Protein AF-X6MAZ2-F1 (afdb_monomer)

Radius of gyration: 36.08 Å; Cα contacts (8 Å, |Δi|>4): 291; chains: 1; bounding box: 58×115×129 Å

pLDDT: mean 71.65, std 25.15, range [32.94, 98.94]

Structure (mmCIF, N/CA/C/O backbone):
data_AF-X6MAZ2-F1
#
_entry.id   AF-X6MAZ2-F1
#
loop_
_atom_site.group_PDB
_atom_site.id
_atom_site.type_symbol
_atom_site.label_atom_id
_atom_site.label_alt_id
_atom_site.label_comp_id
_atom_site.label_asym_id
_atom_site.label_entity_id
_atom_site.label_seq_id
_atom_site.pdbx_PDB_ins_code
_atom_site.Cartn_x
_atom_site.Cartn_y
_atom_site.Cartn_z
_atom_site.occupancy
_atom_site.B_iso_or_equiv
_atom_site.auth_seq_id
_atom_site.auth_comp_id
_atom_site.auth_asym_id
_atom_site.auth_atom_id
_atom_site.pdbx_PDB_model_num
ATOM 1 N N . MET A 1 1 ? 2.074 19.343 76.038 1.00 51.09 1 MET A N 1
ATOM 2 C CA . MET A 1 1 ? 2.756 19.410 74.723 1.00 51.09 1 MET A CA 1
ATOM 3 C C . MET A 1 1 ? 3.282 18.035 74.276 1.00 51.09 1 MET A C 1
ATOM 5 O O . MET A 1 1 ? 4.488 17.861 74.233 1.00 51.09 1 MET A O 1
ATOM 9 N N . LEU A 1 2 ? 2.455 17.037 73.925 1.00 49.19 2 LEU A N 1
ATOM 10 C CA . LEU A 1 2 ? 3.018 15.763 73.429 1.00 49.19 2 LEU A CA 1
ATOM 11 C C . LEU A 1 2 ? 1.988 14.886 72.684 1.00 49.19 2 LEU A C 1
ATOM 13 O O . LEU A 1 2 ? 1.514 13.914 73.247 1.00 49.19 2 LEU A O 1
ATOM 17 N N . ASN A 1 3 ? 1.601 15.208 71.435 1.00 45.53 3 ASN A N 1
ATOM 18 C CA . ASN A 1 3 ? 0.965 14.188 70.565 1.00 45.53 3 ASN A CA 1
ATOM 19 C C . ASN A 1 3 ? 0.853 14.508 69.053 1.00 45.53 3 ASN A C 1
ATOM 21 O O . ASN A 1 3 ? -0.170 14.248 68.427 1.00 45.53 3 ASN A O 1
ATOM 25 N N . LYS A 1 4 ? 1.895 15.063 68.411 1.00 50.06 4 LYS A N 1
ATOM 26 C CA . LYS A 1 4 ? 1.863 15.364 66.954 1.00 50.06 4 LYS A CA 1
ATOM 27 C C . LYS A 1 4 ? 2.913 14.644 66.087 1.00 50.06 4 LYS A C 1
ATOM 29 O O . LYS A 1 4 ? 3.073 14.997 64.925 1.00 50.06 4 LYS A O 1
ATOM 34 N N . LYS A 1 5 ? 3.612 13.611 66.585 1.00 51.19 5 LYS A N 1
ATOM 35 C CA . LYS A 1 5 ? 4.734 12.973 65.847 1.00 51.19 5 LYS A CA 1
ATOM 36 C C . LYS A 1 5 ? 4.516 11.541 65.317 1.00 51.19 5 LYS A C 1
ATOM 38 O O . LYS A 1 5 ? 5.453 10.975 64.770 1.00 51.19 5 LYS A O 1
ATOM 43 N N . LYS A 1 6 ? 3.311 10.952 65.376 1.00 49.44 6 LYS A N 1
ATOM 44 C CA . LYS A 1 6 ? 3.090 9.548 64.930 1.00 49.44 6 LYS A CA 1
ATOM 45 C C . LYS A 1 6 ? 2.282 9.338 63.634 1.00 49.44 6 LYS A C 1
ATOM 47 O O . LYS A 1 6 ? 2.029 8.197 63.271 1.00 49.44 6 LYS A O 1
ATOM 52 N N . LYS A 1 7 ? 1.932 10.387 62.875 1.00 47.44 7 LYS A N 1
ATOM 53 C CA . LYS A 1 7 ? 1.161 10.256 61.610 1.00 47.44 7 LYS A CA 1
ATOM 54 C C . LYS A 1 7 ? 1.969 10.382 60.304 1.00 47.44 7 LYS A C 1
ATOM 56 O O . LYS A 1 7 ? 1.372 10.444 59.237 1.00 47.44 7 LYS A O 1
ATOM 61 N N . LYS A 1 8 ? 3.309 10.382 60.348 1.00 48.53 8 LYS A N 1
ATOM 62 C CA . LYS A 1 8 ? 4.165 10.534 59.145 1.00 48.53 8 LYS A CA 1
ATOM 63 C C . LYS A 1 8 ? 4.869 9.258 58.647 1.00 48.53 8 LYS A C 1
ATOM 65 O O . LYS A 1 8 ? 5.669 9.351 57.729 1.00 48.53 8 LYS A O 1
ATOM 70 N N . LYS A 1 9 ? 4.573 8.070 59.196 1.00 49.81 9 LYS A N 1
ATOM 71 C CA . LYS A 1 9 ? 5.303 6.820 58.869 1.00 49.81 9 LYS A CA 1
ATOM 72 C C . LYS A 1 9 ? 4.450 5.648 58.346 1.00 49.81 9 LYS A C 1
ATOM 74 O O . LYS A 1 9 ? 4.881 4.508 58.415 1.00 49.81 9 LYS A O 1
ATOM 79 N N . LYS A 1 10 ? 3.257 5.907 57.795 1.00 46.00 10 LYS A N 1
ATOM 80 C CA . LYS A 1 10 ? 2.401 4.874 57.158 1.00 46.00 10 LYS A CA 1
ATOM 81 C C . LYS A 1 10 ? 2.053 5.166 55.689 1.00 46.00 10 LYS A C 1
ATOM 83 O O . LYS A 1 10 ? 1.017 4.743 55.198 1.00 46.00 10 LYS A O 1
ATOM 88 N N . ARG A 1 11 ? 2.906 5.912 54.981 1.00 48.66 11 ARG A N 1
ATOM 89 C CA . ARG A 1 11 ? 2.700 6.279 53.566 1.00 48.66 11 ARG A CA 1
ATOM 90 C C . ARG A 1 11 ? 3.852 5.861 52.641 1.00 48.66 11 ARG A C 1
ATOM 92 O O . ARG A 1 11 ? 4.032 6.464 51.596 1.00 48.66 11 ARG A O 1
ATOM 99 N N . ALA A 1 12 ? 4.631 4.853 53.037 1.00 50.81 12 ALA A N 1
ATOM 100 C CA . ALA A 1 12 ? 5.836 4.435 52.314 1.00 50.81 12 ALA A CA 1
ATOM 101 C C . ALA A 1 12 ? 5.990 2.906 52.178 1.00 50.81 12 ALA A C 1
ATOM 103 O O . ALA A 1 12 ? 7.110 2.420 52.124 1.00 50.81 12 ALA A O 1
ATOM 104 N N . VAL A 1 13 ? 4.891 2.137 52.150 1.00 50.62 13 VAL A N 1
ATOM 105 C CA . VAL A 1 13 ? 4.940 0.677 51.880 1.00 50.62 13 VAL A CA 1
ATOM 106 C C . VAL A 1 13 ? 3.795 0.244 50.950 1.00 50.62 13 VAL A C 1
ATOM 108 O O . VAL A 1 13 ? 3.135 -0.764 51.155 1.00 50.62 13 VAL A O 1
ATOM 111 N N . LEU A 1 14 ? 3.502 1.069 49.945 1.00 48.69 14 LEU A N 1
ATOM 112 C CA . LEU A 1 14 ? 2.658 0.691 48.801 1.00 48.69 14 LEU A CA 1
ATOM 113 C C . LEU A 1 14 ? 3.285 1.208 47.497 1.00 48.69 14 LEU A C 1
ATOM 115 O O . LEU A 1 14 ? 2.601 1.627 46.569 1.00 48.69 14 LEU A O 1
ATOM 119 N N . GLY A 1 15 ? 4.618 1.243 47.479 1.00 50.22 15 GLY A N 1
ATOM 120 C CA . GLY A 1 15 ? 5.383 1.311 46.248 1.00 50.22 15 GLY A CA 1
ATOM 121 C C . GLY A 1 15 ? 5.556 -0.104 45.705 1.00 50.22 15 GLY A C 1
ATOM 122 O O . GLY A 1 15 ? 5.767 -1.032 46.478 1.00 50.22 15 GLY A O 1
ATOM 123 N N . GLU A 1 16 ? 5.491 -0.218 44.382 1.00 53.88 16 GLU A N 1
ATOM 124 C CA . GLU A 1 16 ? 6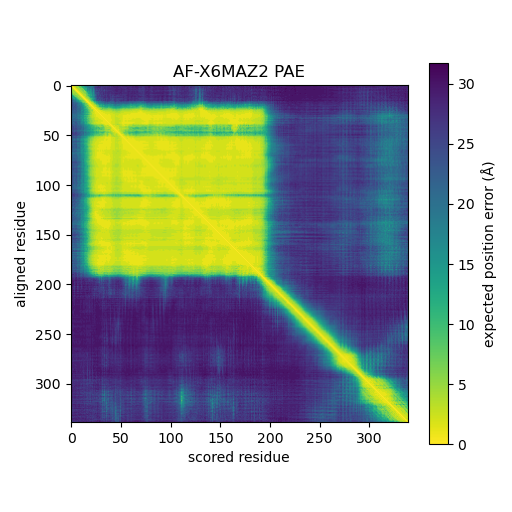.136 -1.286 43.602 1.00 53.88 16 GLU A CA 1
ATOM 125 C C . GLU A 1 16 ? 5.376 -2.598 43.364 1.00 53.88 16 GLU A C 1
ATOM 127 O O . GLU A 1 16 ? 5.973 -3.627 43.082 1.00 53.88 16 GLU A O 1
ATOM 132 N N . MET A 1 17 ? 4.046 -2.552 43.298 1.00 53.12 17 MET A N 1
ATOM 133 C CA . MET A 1 17 ? 3.312 -3.439 42.377 1.00 53.12 17 MET A CA 1
ATOM 134 C C . MET A 1 17 ? 2.362 -2.604 41.526 1.00 53.12 17 MET A C 1
ATOM 136 O O . MET A 1 17 ? 1.152 -2.817 41.503 1.00 53.12 17 MET A O 1
ATOM 140 N N . GLY A 1 18 ? 2.916 -1.575 40.879 1.00 53.84 18 GLY A N 1
ATOM 141 C CA . GLY A 1 18 ? 2.191 -0.778 39.900 1.00 53.84 18 GLY A CA 1
ATOM 142 C C . GLY A 1 18 ? 1.807 -1.671 38.731 1.00 53.84 18 GLY A C 1
ATOM 143 O O . GLY A 1 18 ? 2.586 -1.829 37.798 1.00 53.84 18 GLY A O 1
ATOM 144 N N . VAL A 1 19 ? 0.620 -2.273 38.809 1.00 58.75 19 VAL A N 1
ATOM 145 C CA . VAL A 1 19 ? -0.008 -3.008 37.714 1.00 58.75 19 VAL A CA 1
ATOM 146 C C . VAL A 1 19 ? -0.216 -1.988 36.600 1.00 58.75 19 VAL A C 1
ATOM 148 O O . VAL A 1 19 ? -1.177 -1.217 36.613 1.00 58.75 19 VAL A O 1
ATOM 151 N N . HIS A 1 20 ? 0.758 -1.872 35.700 1.00 66.06 20 HIS A N 1
ATOM 152 C CA . HIS A 1 20 ? 0.658 -0.964 34.572 1.00 66.06 20 HIS A CA 1
ATOM 153 C C . HIS A 1 20 ? -0.365 -1.584 33.631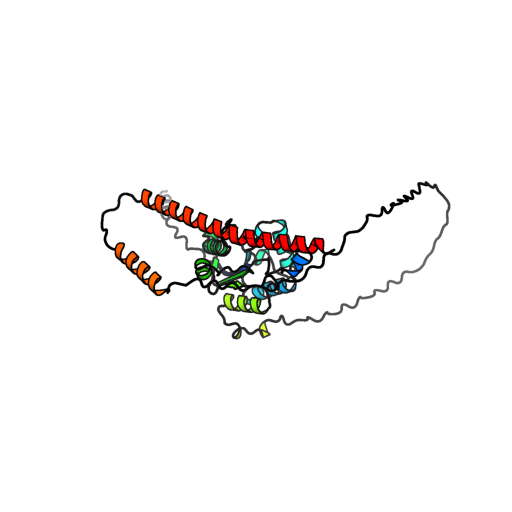 1.00 66.06 20 HIS A C 1
ATOM 155 O O . HIS A 1 20 ? -0.053 -2.503 32.877 1.00 66.06 20 HIS A O 1
ATOM 161 N N . LEU A 1 21 ? -1.621 -1.148 33.756 1.00 70.25 21 LEU A N 1
ATOM 162 C CA . LEU A 1 21 ? -2.662 -1.569 32.833 1.00 70.25 21 LEU A CA 1
ATOM 163 C C . LEU A 1 21 ? -2.179 -1.219 31.420 1.00 70.25 21 LEU A C 1
ATOM 165 O O . LEU A 1 21 ? -1.791 -0.066 31.189 1.00 70.25 21 LEU A O 1
ATOM 169 N N . PRO A 1 22 ? -2.140 -2.195 30.498 1.00 79.56 22 PRO A N 1
ATOM 170 C CA . PRO A 1 22 ? -1.659 -1.946 29.152 1.00 79.56 22 PRO A CA 1
ATOM 171 C C . PRO A 1 22 ? -2.505 -0.836 28.531 1.00 79.56 22 PRO A C 1
ATOM 173 O O . PRO A 1 22 ? -3.735 -0.837 28.637 1.00 79.56 22 PRO A O 1
ATOM 176 N N . ARG A 1 23 ? -1.839 0.145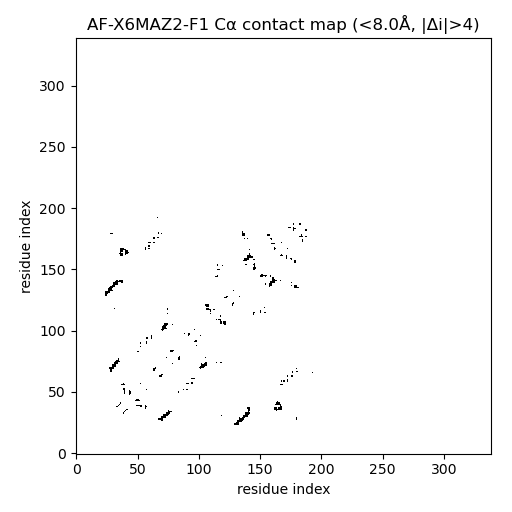 27.913 1.00 85.06 23 ARG A N 1
ATOM 177 C CA . ARG A 1 23 ? -2.540 1.226 27.216 1.00 85.06 23 ARG A CA 1
ATOM 178 C C . ARG A 1 23 ? -3.423 0.614 26.120 1.00 85.06 23 ARG A C 1
ATOM 180 O O . ARG A 1 23 ? -2.970 -0.309 25.440 1.00 85.06 23 ARG A O 1
ATOM 187 N N . PRO A 1 24 ? -4.660 1.103 25.933 1.00 90.62 24 PRO A N 1
ATOM 188 C CA . PRO A 1 24 ? -5.510 0.616 24.857 1.00 90.62 24 PRO A CA 1
ATOM 189 C C . PRO A 1 24 ? -4.843 0.892 23.505 1.00 90.62 24 PRO A C 1
ATOM 191 O O . PRO A 1 24 ? -4.422 2.018 23.234 1.00 90.62 24 PRO A O 1
ATOM 194 N N . LYS A 1 25 ? -4.740 -0.149 22.673 1.00 94.56 25 LYS A N 1
ATOM 195 C CA . LYS A 1 25 ? -4.160 -0.072 21.328 1.00 94.56 25 LYS A CA 1
ATOM 196 C C . LYS A 1 25 ? -5.114 0.620 20.354 1.00 94.56 25 LYS A C 1
ATOM 198 O O . LYS A 1 25 ? -6.336 0.533 20.490 1.00 94.56 25 LYS A O 1
ATOM 203 N N . ILE A 1 26 ? -4.557 1.280 19.344 1.00 96.31 26 ILE A N 1
ATOM 204 C CA . ILE A 1 26 ? -5.320 1.955 18.290 1.00 96.31 26 ILE A CA 1
ATOM 205 C C . ILE A 1 26 ? -5.703 0.930 17.220 1.00 96.31 26 ILE A C 1
ATOM 207 O O . ILE A 1 26 ? -4.827 0.368 16.566 1.00 96.31 26 ILE A O 1
ATOM 211 N N . LYS A 1 27 ? -7.004 0.714 17.003 1.00 97.88 27 LYS A N 1
ATOM 212 C CA . LYS A 1 27 ? -7.487 -0.139 15.908 1.00 97.88 27 LYS A CA 1
ATOM 213 C C . LYS A 1 27 ? -7.132 0.470 14.556 1.00 97.88 27 LYS A C 1
ATOM 215 O O . LYS A 1 27 ? -7.462 1.630 14.313 1.00 97.88 27 LYS A O 1
ATOM 220 N N . VAL A 1 28 ? -6.493 -0.300 13.678 1.00 98.31 28 VAL A N 1
ATOM 221 C CA . VAL A 1 28 ? -6.000 0.212 12.392 1.00 98.31 28 VAL A CA 1
ATOM 222 C C . VAL A 1 28 ? -6.133 -0.807 11.265 1.00 98.31 28 VAL A C 1
ATOM 224 O O . VAL A 1 28 ? -5.939 -2.003 11.467 1.00 98.31 28 VAL A O 1
ATOM 227 N N . ARG A 1 29 ? -6.442 -0.318 10.061 1.00 98.69 29 ARG A N 1
ATOM 228 C CA . ARG A 1 29 ? -6.327 -1.080 8.812 1.00 98.69 29 ARG A CA 1
ATOM 229 C C . ARG A 1 29 ? -5.079 -0.644 8.071 1.00 98.69 29 ARG A C 1
ATOM 231 O O . ARG A 1 29 ? -4.859 0.564 7.977 1.00 98.69 29 ARG A O 1
ATOM 238 N N . LEU A 1 30 ? -4.300 -1.571 7.528 1.00 98.81 30 LEU A N 1
ATOM 239 C CA . LEU A 1 30 ? -3.034 -1.240 6.869 1.00 98.81 30 LEU A CA 1
ATOM 240 C C . LEU A 1 30 ? -3.066 -1.507 5.366 1.00 98.81 30 LEU A C 1
ATOM 242 O O . LEU A 1 30 ? -3.474 -2.575 4.926 1.00 98.81 30 LEU A O 1
ATOM 246 N N . LEU A 1 31 ? -2.585 -0.542 4.591 1.00 98.88 31 LEU A N 1
ATOM 247 C CA . LEU A 1 31 ? -2.276 -0.691 3.176 1.00 98.88 31 LEU A CA 1
ATOM 248 C C . LEU A 1 31 ? -0.753 -0.704 3.010 1.00 98.88 31 LEU A C 1
ATOM 250 O O . LEU A 1 31 ? -0.109 0.331 3.194 1.00 98.88 31 LEU A O 1
ATOM 254 N N . PHE A 1 32 ? -0.184 -1.856 2.667 1.00 98.88 32 PHE A N 1
ATOM 255 C CA . PHE A 1 32 ? 1.209 -1.961 2.238 1.00 98.88 32 PHE A CA 1
ATOM 256 C C . PHE A 1 32 ? 1.276 -1.594 0.759 1.00 98.88 32 PHE A C 1
ATOM 258 O O . PHE A 1 32 ? 0.737 -2.307 -0.086 1.00 98.88 32 PHE A O 1
ATOM 265 N N . LEU A 1 33 ? 1.868 -0.439 0.469 1.00 98.88 33 LEU A N 1
ATOM 266 C CA . LEU A 1 33 ? 1.803 0.181 -0.850 1.00 98.88 33 LEU A CA 1
ATOM 267 C C . LEU A 1 33 ? 3.161 0.110 -1.546 1.00 98.88 33 LEU A C 1
ATOM 269 O O . LEU A 1 33 ? 4.117 0.731 -1.060 1.00 98.88 33 LEU A O 1
ATOM 273 N N . ASP A 1 34 ? 3.219 -0.592 -2.679 1.00 98.56 34 ASP A N 1
ATOM 274 C CA . ASP A 1 34 ? 4.303 -0.414 -3.644 1.00 98.56 34 ASP A CA 1
ATOM 275 C C . ASP A 1 34 ? 4.039 0.789 -4.573 1.00 98.56 34 ASP A C 1
ATOM 277 O O . ASP A 1 34 ? 2.939 1.349 -4.632 1.00 98.56 34 ASP A O 1
ATOM 281 N N . VAL A 1 35 ? 5.080 1.227 -5.275 1.00 98.00 35 VAL A N 1
ATOM 282 C CA . VAL A 1 35 ? 5.054 2.313 -6.254 1.00 98.00 35 VAL A CA 1
ATOM 283 C C . VAL A 1 35 ? 5.257 1.771 -7.658 1.00 98.00 35 VAL A C 1
ATOM 285 O O . VAL A 1 35 ? 4.456 2.098 -8.541 1.00 98.00 35 VAL A O 1
ATOM 288 N N . ASP A 1 36 ? 6.307 0.971 -7.857 1.00 96.12 36 ASP A N 1
ATOM 289 C CA . ASP A 1 36 ? 6.678 0.479 -9.176 1.00 96.12 36 ASP A CA 1
ATOM 290 C C . ASP A 1 36 ? 5.633 -0.531 -9.674 1.00 96.12 36 ASP A C 1
ATOM 292 O O . ASP A 1 36 ? 5.221 -1.411 -8.933 1.00 96.12 36 ASP A O 1
ATOM 296 N N . GLY A 1 37 ? 5.084 -0.338 -10.876 1.00 96.25 37 GLY A N 1
ATOM 297 C CA . GLY A 1 37 ? 4.003 -1.196 -11.392 1.00 96.25 37 GLY A CA 1
ATOM 298 C C . GLY A 1 37 ? 2.659 -1.085 -10.646 1.00 96.25 37 GLY A C 1
ATOM 299 O O . GLY A 1 37 ? 1.718 -1.825 -10.949 1.00 96.25 37 GLY A O 1
ATOM 300 N N . VAL A 1 38 ? 2.530 -0.144 -9.700 1.00 97.88 38 VAL A N 1
ATOM 301 C CA . VAL A 1 38 ? 1.290 0.172 -8.969 1.00 97.88 38 VAL A CA 1
ATOM 302 C C . VAL A 1 38 ? 0.859 1.610 -9.259 1.00 97.88 38 VAL A C 1
ATOM 304 O O . VAL A 1 38 ? -0.197 1.849 -9.854 1.00 97.88 38 VAL A O 1
ATOM 307 N N . LEU A 1 39 ? 1.672 2.588 -8.850 1.00 97.75 39 LEU A N 1
ATOM 308 C CA . LEU A 1 39 ? 1.411 4.021 -9.023 1.00 97.75 39 LEU A CA 1
ATOM 309 C C . LEU A 1 39 ? 2.088 4.589 -10.268 1.00 97.75 39 LEU A C 1
ATOM 311 O O . LEU A 1 39 ? 1.564 5.531 -10.864 1.00 97.75 39 LEU A O 1
ATOM 315 N N . ASN A 1 40 ? 3.213 4.012 -10.676 1.00 94.12 40 ASN A N 1
ATOM 316 C CA . ASN A 1 40 ? 3.744 4.141 -12.026 1.00 94.12 40 ASN A CA 1
ATOM 317 C C . ASN A 1 40 ? 3.497 2.821 -12.787 1.00 94.12 40 ASN A C 1
ATOM 319 O O . ASN A 1 40 ? 2.944 1.869 -12.236 1.00 94.12 40 ASN A O 1
ATOM 323 N N . TYR A 1 41 ? 3.819 2.798 -14.074 1.00 91.31 41 TYR A N 1
ATOM 324 C CA . TYR A 1 41 ? 3.682 1.616 -14.918 1.00 91.31 41 TYR A CA 1
ATOM 325 C C . TYR A 1 41 ? 4.602 1.749 -16.133 1.00 91.31 41 TYR A C 1
ATOM 327 O O . TYR A 1 41 ? 5.137 2.832 -16.393 1.00 91.31 41 TYR A O 1
ATOM 335 N N . GLU A 1 42 ? 4.761 0.652 -16.870 1.00 89.56 42 GLU A N 1
ATOM 336 C CA . GLU A 1 42 ? 5.686 0.474 -17.996 1.00 89.56 42 GLU A CA 1
ATOM 337 C C . GLU A 1 42 ? 5.795 1.688 -18.927 1.00 89.56 42 GLU A C 1
ATOM 339 O O . GLU A 1 42 ? 6.899 2.098 -19.280 1.00 89.56 42 GLU A O 1
ATOM 344 N N . ARG A 1 43 ? 4.670 2.330 -19.264 1.00 85.75 43 ARG A N 1
ATOM 345 C CA . ARG A 1 43 ? 4.652 3.505 -20.144 1.00 85.75 43 ARG A CA 1
ATOM 346 C C . ARG A 1 43 ? 5.586 4.617 -19.666 1.00 85.75 43 ARG A C 1
ATOM 348 O O . ARG A 1 43 ? 6.363 5.137 -20.461 1.00 85.75 43 ARG A O 1
ATOM 355 N N . PHE A 1 44 ? 5.552 4.963 -18.381 1.00 83.75 44 PHE A N 1
ATOM 356 C CA . PHE A 1 44 ? 6.419 6.018 -17.854 1.00 83.75 44 PHE A CA 1
ATOM 357 C C . PHE A 1 44 ? 7.892 5.635 -17.926 1.00 83.75 44 PHE A C 1
ATOM 359 O O . PHE A 1 44 ? 8.734 6.494 -18.158 1.00 83.75 44 PHE A O 1
ATOM 366 N N . ILE A 1 45 ? 8.206 4.350 -17.778 1.00 78.62 45 ILE A N 1
ATOM 367 C CA . ILE A 1 45 ? 9.575 3.849 -17.890 1.00 78.62 45 ILE A CA 1
ATOM 368 C C . ILE A 1 45 ? 10.036 3.920 -19.350 1.00 78.62 45 ILE A C 1
ATOM 370 O O . ILE A 1 45 ? 11.116 4.446 -19.610 1.00 78.62 45 ILE A O 1
ATOM 374 N N . SER A 1 46 ? 9.195 3.492 -20.298 1.00 78.62 46 SER A N 1
ATOM 375 C CA . SER A 1 46 ? 9.493 3.546 -21.738 1.00 78.62 46 SER A CA 1
ATOM 376 C C . SER A 1 46 ? 9.684 4.972 -22.270 1.00 78.62 46 SER A C 1
ATOM 378 O O . SER A 1 46 ? 10.490 5.196 -23.165 1.00 78.62 46 SER A O 1
ATOM 380 N N . GLU A 1 47 ? 9.003 5.957 -21.678 1.00 85.81 47 GLU A N 1
ATOM 381 C CA . GLU A 1 47 ? 9.132 7.380 -22.021 1.00 85.81 47 GLU A CA 1
ATOM 382 C C . GLU A 1 47 ? 10.322 8.063 -21.303 1.00 85.81 47 GLU A C 1
ATOM 384 O O . GLU A 1 47 ? 10.460 9.284 -21.357 1.00 85.81 47 GLU A O 1
ATOM 389 N N . GLY A 1 48 ? 11.173 7.307 -20.593 1.00 81.88 48 GLY A N 1
ATOM 390 C CA . GLY A 1 48 ? 12.317 7.834 -19.835 1.00 81.88 48 GLY A CA 1
ATOM 391 C C . GLY A 1 48 ? 11.945 8.524 -18.513 1.00 81.88 48 GLY A C 1
ATOM 392 O O . GLY A 1 48 ? 12.808 9.049 -17.812 1.00 81.88 48 GLY A O 1
ATOM 393 N N . ASN A 1 49 ? 10.671 8.482 -18.127 1.00 85.38 49 ASN A N 1
ATOM 394 C CA . ASN A 1 49 ? 10.092 9.142 -16.960 1.00 85.38 49 ASN A CA 1
ATOM 395 C C . ASN A 1 49 ? 9.842 8.161 -15.800 1.00 85.38 49 ASN A C 1
ATOM 397 O O . ASN A 1 49 ? 8.786 8.192 -15.174 1.00 85.38 49 ASN A O 1
ATOM 401 N N . LYS A 1 50 ? 10.811 7.297 -15.472 1.00 78.38 50 LYS A N 1
ATOM 402 C CA . LYS A 1 50 ? 10.677 6.238 -14.441 1.00 78.38 50 LYS A CA 1
ATOM 403 C C . LYS A 1 50 ? 10.171 6.716 -13.068 1.00 78.38 50 LYS A C 1
ATOM 405 O O . LYS A 1 50 ? 9.496 5.979 -12.357 1.00 78.38 50 LYS A O 1
ATOM 410 N N . ASP A 1 51 ? 10.427 7.976 -12.725 1.00 84.75 51 ASP A N 1
ATOM 411 C CA . ASP A 1 51 ? 9.998 8.562 -11.455 1.00 84.75 51 ASP A CA 1
ATOM 412 C C . ASP A 1 51 ? 8.590 9.196 -11.531 1.00 84.75 51 ASP A C 1
ATOM 414 O O . ASP A 1 51 ? 8.164 9.873 -10.593 1.00 84.75 51 ASP A O 1
ATOM 418 N N . GLN A 1 52 ? 7.889 9.131 -12.663 1.00 92.19 52 GLN A N 1
ATOM 419 C CA . GLN A 1 52 ? 6.574 9.750 -12.839 1.00 92.19 52 GLN A CA 1
ATOM 420 C C . GLN A 1 52 ? 5.469 8.875 -12.242 1.00 92.19 52 GLN A C 1
ATOM 422 O O . GLN A 1 52 ? 5.421 7.673 -12.471 1.00 92.19 52 GLN A O 1
ATOM 427 N N . LEU A 1 53 ? 4.551 9.499 -11.497 1.00 95.94 53 LEU A N 1
ATOM 428 C CA . LEU A 1 53 ? 3.396 8.827 -10.898 1.00 95.94 53 LEU A CA 1
ATOM 429 C C . LEU A 1 53 ? 2.107 9.168 -11.654 1.00 95.94 53 LEU A C 1
ATOM 431 O O . LEU A 1 53 ? 1.880 10.309 -12.063 1.00 95.94 53 LEU A O 1
ATOM 435 N N . SER A 1 54 ? 1.239 8.172 -11.809 1.00 96.44 54 SER A N 1
ATOM 436 C CA . SER A 1 54 ? -0.068 8.286 -12.453 1.00 96.44 54 SER A CA 1
ATOM 437 C C . SER A 1 54 ? -1.060 8.995 -11.531 1.00 96.44 54 SER A C 1
ATOM 439 O O . SER A 1 54 ? -1.436 8.472 -10.479 1.00 96.44 54 SER A O 1
ATOM 441 N N . LEU A 1 55 ? -1.558 10.167 -11.944 1.00 96.19 55 LEU A N 1
ATOM 442 C CA . LEU A 1 55 ? -2.621 10.872 -11.217 1.00 96.19 55 LEU A CA 1
ATOM 443 C C . LEU A 1 55 ? -3.885 10.004 -11.015 1.00 96.19 55 LEU A C 1
ATOM 445 O O . LEU A 1 55 ? -4.423 10.009 -9.905 1.00 96.19 55 LEU A O 1
ATOM 449 N N . PRO A 1 56 ? -4.369 9.233 -12.013 1.00 96.75 56 PRO A N 1
ATOM 450 C CA . PRO A 1 56 ? -5.430 8.252 -11.789 1.00 96.75 56 PRO A CA 1
ATOM 451 C C . PRO A 1 56 ? -5.132 7.248 -10.665 1.00 96.75 56 PRO A C 1
ATOM 453 O O . PRO A 1 56 ? -6.021 6.971 -9.863 1.00 96.75 56 PRO A O 1
ATOM 456 N N . HIS A 1 57 ? -3.900 6.736 -10.558 1.00 98.00 57 HIS A N 1
ATOM 457 C CA . HIS A 1 57 ? -3.554 5.717 -9.552 1.00 98.00 57 HIS A CA 1
ATOM 458 C C . HIS A 1 57 ? -3.469 6.340 -8.154 1.00 98.00 57 HIS A C 1
ATOM 460 O O . HIS A 1 57 ? -4.003 5.789 -7.195 1.00 98.00 57 HIS A O 1
ATOM 466 N N . LEU A 1 58 ? -2.922 7.553 -8.046 1.00 98.38 58 LEU A N 1
ATOM 467 C CA . LEU A 1 58 ? -2.932 8.334 -6.805 1.00 98.38 58 LEU A CA 1
ATOM 468 C C . LEU A 1 58 ? -4.363 8.617 -6.315 1.00 98.38 58 LEU A C 1
ATOM 470 O O . LEU A 1 58 ? -4.666 8.453 -5.133 1.00 98.38 58 LEU A O 1
ATOM 474 N N . LYS A 1 59 ? -5.282 8.972 -7.225 1.00 97.44 59 LYS A N 1
ATOM 475 C CA . LYS A 1 59 ? -6.703 9.167 -6.887 1.00 97.44 59 LYS A CA 1
ATOM 476 C C . LYS A 1 59 ? -7.378 7.883 -6.394 1.00 97.44 59 LYS A C 1
ATOM 478 O O . LYS A 1 59 ? -8.271 7.963 -5.552 1.00 97.44 59 LYS A O 1
ATOM 483 N N . ARG A 1 60 ? -6.959 6.708 -6.871 1.00 97.81 60 ARG A N 1
ATOM 484 C CA . ARG A 1 60 ? -7.439 5.411 -6.361 1.00 97.81 60 ARG A CA 1
ATOM 485 C C . ARG A 1 60 ? -6.944 5.137 -4.945 1.00 97.81 60 ARG A C 1
ATOM 487 O O . ARG A 1 60 ? -7.753 4.754 -4.109 1.00 97.81 60 ARG A O 1
ATOM 494 N N . VAL A 1 61 ? -5.679 5.437 -4.633 1.00 98.50 61 VAL A N 1
ATOM 495 C CA . VAL A 1 61 ? -5.172 5.374 -3.246 1.00 98.50 61 VAL A CA 1
ATOM 496 C C . VAL A 1 61 ? -5.983 6.291 -2.333 1.00 98.50 61 VAL A C 1
ATOM 498 O O . VAL A 1 61 ? -6.422 5.866 -1.266 1.00 98.50 61 VAL A O 1
ATOM 501 N N . ARG A 1 62 ? -6.257 7.527 -2.771 1.00 97.88 62 ARG A N 1
ATOM 502 C CA . ARG A 1 62 ? -7.102 8.461 -2.014 1.00 97.88 62 ARG A CA 1
ATOM 503 C C . ARG A 1 62 ? -8.489 7.875 -1.736 1.00 97.88 62 ARG A C 1
ATOM 505 O O . ARG A 1 62 ? -8.948 7.933 -0.600 1.00 97.88 62 ARG A O 1
ATOM 512 N N . ARG A 1 63 ? -9.128 7.266 -2.741 1.00 96.56 63 ARG A N 1
ATOM 513 C CA . ARG A 1 63 ? -10.418 6.580 -2.564 1.00 96.56 63 ARG A CA 1
ATOM 514 C C . ARG A 1 63 ? -10.318 5.427 -1.569 1.00 96.56 63 ARG A C 1
ATOM 516 O O . ARG A 1 63 ? -11.171 5.353 -0.697 1.00 96.56 63 ARG A O 1
ATOM 523 N N . ILE A 1 64 ? -9.296 4.569 -1.653 1.00 98.00 64 ILE A N 1
ATOM 524 C CA . ILE A 1 64 ? -9.092 3.473 -0.686 1.00 98.00 64 ILE A CA 1
ATOM 525 C C . ILE A 1 64 ? -9.091 4.031 0.742 1.00 98.00 64 ILE A C 1
ATOM 527 O O . ILE A 1 64 ? -9.893 3.593 1.562 1.00 98.00 64 ILE A O 1
ATOM 531 N N . ILE A 1 65 ? -8.280 5.063 1.004 1.00 98.12 65 ILE A N 1
ATOM 532 C CA . ILE A 1 65 ? -8.222 5.728 2.313 1.00 98.12 65 ILE A CA 1
ATOM 533 C C . ILE A 1 65 ? -9.601 6.242 2.739 1.00 98.12 65 ILE A C 1
ATOM 535 O O . ILE A 1 65 ? -10.016 5.991 3.868 1.00 98.12 65 ILE A O 1
ATOM 539 N N . ASP A 1 66 ? -10.315 6.934 1.850 1.00 95.75 66 ASP A N 1
ATOM 540 C CA . ASP A 1 66 ? -11.628 7.507 2.159 1.00 95.75 66 ASP A CA 1
ATOM 541 C C . ASP A 1 66 ? -12.674 6.439 2.527 1.00 95.75 66 ASP A C 1
ATOM 543 O O . ASP A 1 66 ? -13.521 6.696 3.383 1.00 95.75 66 ASP A O 1
ATOM 547 N N . TYR A 1 67 ? -12.599 5.233 1.946 1.00 94.81 67 TYR A N 1
ATOM 548 C CA . TYR A 1 67 ? -13.527 4.134 2.258 1.00 94.81 67 TYR A CA 1
ATOM 549 C C . TYR A 1 67 ? -13.197 3.369 3.520 1.00 94.81 67 TYR A C 1
ATOM 551 O O . TYR A 1 67 ? -14.100 2.877 4.201 1.00 94.81 67 TYR A O 1
ATOM 559 N N . THR A 1 68 ? -11.913 3.183 3.787 1.00 96.88 68 THR A N 1
ATOM 560 C CA . THR A 1 68 ? -11.479 2.202 4.780 1.00 96.88 68 THR A CA 1
ATOM 561 C C . THR A 1 68 ? -10.891 2.848 6.026 1.00 96.88 68 THR A C 1
ATOM 563 O O . THR A 1 68 ? -10.677 2.143 7.017 1.00 96.88 68 THR A O 1
ATOM 566 N N . ASP A 1 69 ? -10.612 4.157 5.969 1.00 97.38 69 ASP A N 1
ATOM 567 C CA . ASP A 1 69 ? -9.773 4.902 6.915 1.00 97.38 69 ASP A CA 1
ATOM 568 C C . ASP A 1 69 ? -8.469 4.143 7.218 1.00 97.38 69 ASP A C 1
ATOM 570 O O . ASP A 1 69 ? -7.995 4.085 8.355 1.00 97.38 69 ASP A O 1
ATOM 574 N N . CYS A 1 70 ? -7.898 3.485 6.199 1.00 98.56 70 CYS A N 1
ATOM 575 C CA . CYS A 1 70 ? -6.651 2.754 6.387 1.00 98.56 70 CYS A CA 1
ATOM 576 C C . CYS A 1 70 ? -5.479 3.720 6.579 1.00 98.56 70 CYS A C 1
ATOM 578 O O . CYS A 1 70 ? -5.533 4.910 6.256 1.00 98.56 70 CYS A O 1
ATOM 580 N N . ARG A 1 71 ? -4.391 3.184 7.116 1.00 98.62 71 ARG A N 1
ATOM 581 C CA . ARG A 1 71 ? -3.080 3.820 7.153 1.00 98.62 71 ARG A CA 1
ATOM 582 C C . ARG A 1 71 ? -2.164 3.112 6.167 1.00 98.62 71 ARG A C 1
ATOM 584 O O . ARG A 1 71 ? -2.329 1.927 5.902 1.00 98.62 71 ARG A O 1
ATOM 591 N N . ILE A 1 72 ? -1.225 3.852 5.607 1.00 98.88 72 ILE A N 1
ATOM 592 C CA . ILE A 1 72 ? -0.266 3.376 4.625 1.00 98.88 72 ILE A CA 1
ATOM 593 C C . ILE A 1 72 ? 1.035 3.018 5.335 1.00 98.88 72 ILE A C 1
ATOM 595 O O . ILE A 1 72 ? 1.547 3.782 6.160 1.00 98.88 72 ILE A O 1
ATOM 599 N N . VAL A 1 73 ? 1.580 1.871 4.950 1.00 98.88 73 VAL A N 1
ATOM 600 C CA . VAL A 1 73 ? 2.959 1.471 5.206 1.00 98.88 73 VAL A CA 1
ATOM 601 C C . VAL A 1 73 ? 3.652 1.389 3.853 1.00 98.88 73 VAL A C 1
ATOM 603 O O . VAL A 1 73 ? 3.173 0.707 2.948 1.00 98.88 73 VAL A O 1
ATOM 606 N N . LEU A 1 74 ? 4.766 2.098 3.685 1.00 98.81 74 LEU A N 1
ATOM 607 C CA . LEU A 1 74 ? 5.509 2.041 2.426 1.00 98.81 74 LEU A CA 1
ATOM 608 C C . LEU A 1 74 ? 6.184 0.673 2.289 1.00 98.81 74 LEU A C 1
ATOM 610 O O . LEU A 1 74 ? 7.075 0.352 3.076 1.00 98.81 74 LEU A O 1
ATOM 614 N N . SER A 1 75 ? 5.785 -0.106 1.283 1.00 98.56 75 SER A N 1
ATOM 615 C CA . SER A 1 75 ? 6.399 -1.389 0.925 1.00 98.56 75 SER A CA 1
ATOM 616 C C . SER A 1 75 ? 6.927 -1.303 -0.504 1.00 98.56 75 SER A C 1
ATOM 618 O O . SER A 1 75 ? 6.452 -1.956 -1.418 1.00 98.56 75 SER A O 1
ATOM 620 N N . THR A 1 76 ? 7.891 -0.403 -0.696 1.00 98.12 76 THR A N 1
ATOM 621 C CA . THR A 1 76 ? 8.411 -0.025 -2.014 1.00 98.12 76 THR A CA 1
ATOM 622 C C . THR A 1 76 ? 9.906 0.232 -1.964 1.00 98.12 76 THR A C 1
ATOM 624 O O . THR A 1 76 ? 10.412 0.724 -0.951 1.00 98.12 76 THR A O 1
ATOM 627 N N . SER A 1 77 ? 10.632 -0.046 -3.045 1.00 96.62 77 SER A N 1
ATOM 628 C CA . SER A 1 77 ? 12.054 0.311 -3.180 1.00 96.62 77 SER A CA 1
ATOM 629 C C . SER A 1 77 ? 12.296 1.817 -2.964 1.00 96.62 77 SER A C 1
ATOM 631 O O . SER A 1 77 ? 13.314 2.210 -2.393 1.00 96.62 77 SER A O 1
ATOM 633 N N . TRP A 1 78 ? 11.310 2.660 -3.300 1.00 97.62 78 TRP A N 1
ATOM 634 C CA . TRP A 1 78 ? 11.378 4.116 -3.174 1.00 97.62 78 TRP A CA 1
ATOM 635 C C . TRP A 1 78 ? 11.621 4.589 -1.738 1.00 97.62 78 TRP A C 1
ATOM 637 O O . TRP A 1 78 ? 12.184 5.663 -1.538 1.00 97.62 78 TRP A O 1
ATOM 647 N N . ARG A 1 79 ? 11.256 3.791 -0.724 1.00 98.00 79 ARG A N 1
ATOM 648 C CA . ARG A 1 79 ? 11.483 4.122 0.694 1.00 98.00 79 ARG A CA 1
ATOM 649 C C . ARG A 1 79 ? 12.973 4.224 1.050 1.00 98.00 79 ARG A C 1
ATOM 651 O O . ARG A 1 79 ? 13.324 4.929 1.990 1.00 98.00 79 ARG A O 1
ATOM 658 N N . LEU A 1 80 ? 13.836 3.559 0.275 1.00 97.00 80 LEU A N 1
ATOM 659 C CA . LEU A 1 80 ? 15.290 3.522 0.467 1.00 97.00 80 LEU A CA 1
ATOM 660 C C . LEU A 1 80 ? 16.011 4.702 -0.198 1.00 97.00 80 LEU A C 1
ATOM 662 O O . LEU A 1 80 ? 17.178 4.948 0.092 1.00 97.00 80 LEU A O 1
ATOM 666 N N . ILE A 1 81 ? 15.330 5.433 -1.087 1.00 96.81 81 ILE A N 1
ATOM 667 C CA . ILE A 1 81 ? 15.910 6.518 -1.881 1.00 96.81 81 ILE A CA 1
ATOM 668 C C . ILE A 1 81 ? 15.240 7.831 -1.449 1.00 96.81 81 ILE A C 1
ATOM 670 O O . ILE A 1 81 ? 14.085 8.068 -1.816 1.00 96.81 81 ILE A O 1
ATOM 674 N N . PRO A 1 82 ? 15.922 8.715 -0.691 1.00 97.00 82 PRO A N 1
ATOM 675 C CA . PRO A 1 82 ? 15.308 9.914 -0.116 1.00 97.00 82 PRO A CA 1
ATOM 676 C C . PRO A 1 82 ? 14.570 10.796 -1.130 1.00 97.00 82 PRO A C 1
ATOM 678 O O . PRO A 1 82 ? 13.487 11.299 -0.838 1.00 97.00 82 PRO A O 1
ATOM 681 N N . GLN A 1 83 ? 15.124 10.952 -2.334 1.00 96.88 83 GLN A N 1
ATOM 682 C CA . GLN A 1 83 ? 14.539 11.751 -3.410 1.00 96.88 83 GLN A CA 1
ATOM 683 C C . GLN A 1 83 ? 13.248 11.119 -3.947 1.00 96.88 83 GLN A C 1
ATOM 685 O O . GLN A 1 83 ? 12.247 11.817 -4.113 1.00 96.88 83 GLN A O 1
ATOM 690 N N . ALA A 1 84 ? 13.244 9.800 -4.162 1.00 96.44 84 ALA A N 1
ATOM 691 C CA . ALA A 1 84 ? 12.066 9.069 -4.619 1.00 96.44 84 ALA A CA 1
ATOM 692 C C . ALA A 1 84 ? 10.960 9.114 -3.552 1.00 96.44 84 ALA A C 1
ATOM 694 O O . ALA A 1 84 ? 9.824 9.491 -3.840 1.00 96.44 84 ALA A O 1
ATOM 695 N N . LYS A 1 85 ? 11.309 8.854 -2.284 1.00 97.69 85 LYS A N 1
ATOM 696 C CA . LYS A 1 85 ? 10.388 8.985 -1.147 1.00 97.69 85 LYS A CA 1
ATOM 697 C C . LYS A 1 85 ? 9.798 10.392 -1.053 1.00 97.69 85 LYS A C 1
ATOM 699 O O . LYS A 1 85 ? 8.584 10.525 -0.946 1.00 97.69 85 LYS A O 1
ATOM 704 N N . ALA A 1 86 ? 10.619 11.441 -1.130 1.00 97.50 86 ALA A N 1
ATOM 705 C CA . ALA A 1 86 ? 10.144 12.826 -1.089 1.00 97.50 86 ALA A CA 1
ATOM 706 C C . ALA A 1 86 ? 9.160 13.129 -2.230 1.00 97.50 86 ALA A C 1
ATOM 708 O O . ALA A 1 86 ? 8.110 13.728 -1.993 1.00 97.50 86 ALA A O 1
ATOM 709 N N . LYS A 1 87 ? 9.454 12.647 -3.443 1.00 97.31 87 LYS A N 1
ATOM 710 C CA . LYS A 1 87 ? 8.560 12.769 -4.597 1.00 97.31 87 LYS A CA 1
ATOM 711 C C . LYS A 1 87 ? 7.229 12.057 -4.367 1.00 97.31 87 LYS A C 1
ATOM 713 O O . LYS A 1 87 ? 6.181 12.644 -4.623 1.00 97.31 87 LYS A O 1
ATOM 718 N N . LEU A 1 88 ? 7.245 10.830 -3.841 1.00 98.06 88 LEU A N 1
ATOM 719 C CA . LEU A 1 88 ? 6.026 10.102 -3.483 1.00 98.06 88 LEU A CA 1
ATOM 720 C C . LEU A 1 88 ? 5.176 10.895 -2.478 1.00 98.06 88 LEU A C 1
ATOM 722 O O . LEU A 1 88 ? 3.981 11.075 -2.705 1.00 98.06 88 LEU A O 1
ATOM 726 N N . MET A 1 89 ? 5.790 11.417 -1.410 1.00 98.25 89 MET A N 1
ATOM 727 C CA . MET A 1 89 ? 5.088 12.232 -0.409 1.00 98.25 89 MET A CA 1
ATOM 728 C C . MET A 1 89 ? 4.444 13.472 -1.033 1.00 98.25 89 MET A C 1
ATOM 730 O O . MET A 1 89 ? 3.282 13.773 -0.760 1.00 98.25 89 MET A O 1
ATOM 734 N N . GLU A 1 90 ? 5.181 14.179 -1.892 1.00 98.06 90 GLU A N 1
ATOM 735 C CA . GLU A 1 90 ? 4.677 15.356 -2.596 1.00 98.06 90 GLU A CA 1
ATOM 736 C C . GLU A 1 90 ? 3.465 15.007 -3.473 1.00 98.06 90 GLU A C 1
ATOM 738 O O . GLU A 1 90 ? 2.432 15.673 -3.400 1.00 98.06 90 GLU A O 1
ATOM 743 N N . GLN A 1 91 ? 3.554 13.945 -4.280 1.00 98.06 91 GLN A N 1
ATOM 744 C CA . GLN A 1 91 ? 2.468 13.559 -5.183 1.00 98.06 91 GLN A CA 1
ATOM 745 C C . GLN A 1 91 ? 1.228 13.042 -4.442 1.00 98.06 91 GLN A C 1
ATOM 747 O O . GLN A 1 91 ? 0.111 13.319 -4.875 1.00 98.06 91 GLN A O 1
ATOM 752 N N . LEU A 1 92 ? 1.397 12.341 -3.316 1.00 98.12 92 LEU A N 1
ATOM 753 C CA . LEU A 1 92 ? 0.276 11.975 -2.442 1.00 98.12 92 LEU A CA 1
ATOM 754 C C . LEU A 1 92 ? -0.397 13.231 -1.864 1.00 98.12 92 LEU A C 1
ATOM 756 O O . LEU A 1 92 ? -1.624 13.333 -1.872 1.00 98.12 92 LEU A O 1
ATOM 760 N N . GLY A 1 93 ? 0.391 14.229 -1.453 1.00 97.88 93 GLY A N 1
ATOM 761 C CA . GLY A 1 93 ? -0.126 15.523 -1.006 1.00 97.88 93 GLY A CA 1
ATOM 762 C C . GLY A 1 93 ? -0.929 16.265 -2.082 1.00 97.88 93 GLY A C 1
ATOM 763 O O . GLY A 1 93 ? -1.948 16.875 -1.771 1.00 97.88 93 GLY A O 1
ATOM 764 N N . ARG A 1 94 ? -0.540 16.156 -3.361 1.00 97.00 94 ARG A N 1
ATOM 765 C CA . ARG A 1 94 ? -1.266 16.762 -4.499 1.00 97.00 94 ARG A CA 1
ATOM 766 C C . ARG A 1 94 ? -2.653 16.158 -4.756 1.00 97.00 94 ARG A C 1
ATOM 768 O O . ARG A 1 94 ? -3.439 16.763 -5.480 1.00 97.00 94 ARG A O 1
ATOM 775 N N . VAL A 1 95 ? -2.953 14.984 -4.198 1.00 97.19 95 VAL A N 1
ATOM 776 C CA . VAL A 1 95 ? -4.296 14.370 -4.217 1.00 97.19 95 VAL A CA 1
ATOM 777 C C . VAL A 1 95 ? -4.968 14.414 -2.841 1.00 97.19 95 VAL A C 1
ATOM 779 O O . VAL A 1 95 ? -5.776 13.547 -2.506 1.00 97.19 95 VAL A O 1
ATOM 782 N N . ASP A 1 96 ? -4.618 15.424 -2.041 1.00 97.12 96 ASP A N 1
ATOM 783 C CA . ASP A 1 96 ? -5.180 15.721 -0.722 1.00 97.12 96 ASP A CA 1
ATOM 784 C C . ASP A 1 96 ? -4.986 14.606 0.318 1.00 97.12 96 ASP A C 1
ATOM 786 O O . ASP A 1 96 ? -5.753 14.493 1.275 1.00 97.12 96 ASP A O 1
ATOM 790 N N . ILE A 1 97 ? -3.971 13.750 0.173 1.00 97.94 97 ILE A N 1
ATOM 791 C CA . ILE A 1 97 ? -3.606 12.790 1.221 1.00 97.94 97 ILE A CA 1
ATOM 792 C C . ILE A 1 97 ? -2.675 13.488 2.215 1.00 97.94 97 ILE A C 1
ATOM 794 O O . ILE A 1 97 ? -1.543 13.840 1.887 1.00 97.94 97 ILE A O 1
ATOM 798 N N . ASP A 1 98 ? -3.134 13.652 3.459 1.00 98.00 98 ASP A N 1
ATOM 799 C CA . ASP A 1 98 ? -2.282 14.104 4.563 1.00 98.00 98 ASP A CA 1
ATOM 800 C C . ASP A 1 98 ? -1.266 13.009 4.911 1.00 98.00 98 ASP A C 1
ATOM 802 O O . ASP A 1 98 ? -1.553 12.067 5.656 1.00 98.00 98 ASP A O 1
ATOM 806 N N . VAL A 1 99 ? -0.064 13.134 4.349 1.00 97.81 99 VAL A N 1
ATOM 807 C CA . VAL A 1 99 ? 1.020 12.159 4.508 1.00 97.81 99 VAL A CA 1
ATOM 808 C C . VAL A 1 99 ? 1.424 11.948 5.966 1.00 97.81 99 VAL A C 1
ATOM 810 O O . VAL A 1 99 ? 1.775 10.830 6.326 1.00 97.81 99 VAL A O 1
ATOM 813 N N . LYS A 1 100 ? 1.320 12.969 6.831 1.00 97.44 100 LYS A N 1
ATOM 814 C CA . LYS A 1 100 ? 1.666 12.839 8.258 1.00 97.44 100 LYS A CA 1
ATOM 815 C C . LYS A 1 100 ? 0.622 12.031 9.018 1.00 97.44 100 LYS A C 1
ATOM 817 O O . LYS A 1 100 ? 0.956 11.338 9.973 1.00 97.44 100 LYS A O 1
ATOM 822 N N . LYS A 1 101 ? -0.643 12.146 8.612 1.00 97.12 101 LYS A N 1
ATOM 823 C CA . LYS A 1 101 ? -1.752 11.403 9.213 1.00 97.12 101 LYS A CA 1
ATOM 824 C C . LYS A 1 101 ? -1.805 9.963 8.715 1.00 97.12 101 LYS A C 1
ATOM 826 O O . LYS A 1 101 ? -2.051 9.054 9.507 1.00 97.12 101 LYS A O 1
ATOM 831 N N . TYR A 1 102 ? -1.669 9.768 7.405 1.00 98.19 102 TYR A N 1
ATOM 832 C CA . TYR A 1 102 ? -1.984 8.490 6.776 1.00 98.19 102 TYR A CA 1
ATOM 833 C C . TYR A 1 102 ? -0.783 7.572 6.614 1.00 98.19 102 TYR A C 1
ATOM 835 O O . TYR A 1 102 ? -0.992 6.366 6.652 1.00 98.19 102 TYR A O 1
ATOM 843 N N . ILE A 1 103 ? 0.444 8.078 6.484 1.00 98.38 103 ILE A N 1
ATOM 844 C CA . ILE A 1 103 ? 1.631 7.222 6.374 1.00 98.38 103 ILE A CA 1
ATOM 845 C C . ILE A 1 103 ? 2.223 7.032 7.765 1.00 98.38 103 ILE A C 1
ATOM 847 O O . ILE A 1 103 ? 2.716 7.979 8.371 1.00 98.38 103 ILE A O 1
ATOM 851 N N . ILE A 1 104 ? 2.163 5.801 8.271 1.00 98.12 104 ILE A N 1
ATOM 852 C CA . ILE A 1 104 ? 2.541 5.485 9.660 1.00 98.12 104 ILE A CA 1
ATOM 853 C C . ILE A 1 104 ? 3.863 4.724 9.773 1.00 98.12 104 ILE A C 1
ATOM 855 O O . ILE A 1 104 ? 4.324 4.445 10.877 1.00 98.12 104 ILE A O 1
ATOM 859 N N . GLY A 1 105 ? 4.475 4.366 8.647 1.00 98.00 105 GLY A N 1
ATOM 860 C CA . GLY A 1 105 ? 5.753 3.676 8.642 1.00 98.00 105 GLY A CA 1
ATOM 861 C C . GLY A 1 105 ? 6.146 3.157 7.272 1.00 98.00 105 GLY A C 1
ATOM 862 O O . GLY A 1 105 ? 5.530 3.463 6.249 1.00 98.00 105 GLY A O 1
ATOM 863 N N . GLU A 1 106 ? 7.191 2.348 7.278 1.00 98.50 106 GLU A N 1
ATOM 864 C CA . GLU A 1 106 ? 7.741 1.698 6.101 1.00 98.50 106 GLU A CA 1
ATOM 865 C C . GLU A 1 106 ? 8.272 0.322 6.481 1.00 98.50 106 GLU A C 1
ATOM 867 O O . GLU A 1 106 ? 8.683 0.107 7.626 1.00 98.50 106 GLU A O 1
ATOM 872 N N . THR A 1 107 ? 8.219 -0.623 5.546 1.00 98.56 107 THR A N 1
ATOM 873 C CA . THR A 1 107 ? 8.748 -1.958 5.802 1.00 98.56 107 THR A CA 1
ATOM 874 C C . THR A 1 107 ? 10.272 -1.897 5.942 1.00 98.56 107 THR A C 1
ATOM 876 O O . THR A 1 107 ? 10.934 -1.095 5.272 1.00 98.56 107 THR A O 1
ATOM 879 N N . PRO A 1 108 ? 10.869 -2.745 6.793 1.00 97.75 108 PRO A N 1
ATOM 880 C CA . PRO A 1 108 ? 12.320 -2.905 6.843 1.00 97.75 108 PRO A CA 1
ATOM 881 C C . PRO A 1 108 ? 12.867 -3.336 5.477 1.00 97.75 108 PRO A C 1
ATOM 883 O O . PRO A 1 108 ? 12.130 -3.872 4.654 1.00 97.75 108 PRO A O 1
ATOM 886 N N . SER A 1 109 ? 14.153 -3.102 5.220 1.00 96.44 109 SER A N 1
ATOM 887 C CA . SER A 1 109 ? 14.830 -3.628 4.030 1.00 96.44 109 SER A CA 1
ATOM 888 C C . SER A 1 109 ? 15.514 -4.940 4.384 1.00 96.44 109 SER A C 1
ATOM 890 O O . SER A 1 109 ? 16.521 -4.932 5.091 1.00 96.44 109 SER A O 1
ATOM 892 N N . LEU A 1 110 ? 14.992 -6.055 3.883 1.00 93.88 110 LEU A N 1
ATOM 893 C CA . LEU A 1 110 ? 15.629 -7.363 4.016 1.00 93.88 110 LEU A CA 1
ATOM 894 C C . LEU A 1 110 ? 16.334 -7.671 2.698 1.00 93.88 110 LEU A C 1
ATOM 896 O O . LEU A 1 110 ? 15.728 -8.169 1.753 1.00 93.88 110 LEU A O 1
ATOM 900 N N . GLN A 1 111 ? 17.610 -7.290 2.604 1.00 88.31 111 GLN A N 1
ATOM 901 C CA . GLN A 1 111 ? 18.395 -7.498 1.385 1.00 88.31 111 GLN A CA 1
ATOM 902 C C . GLN A 1 111 ? 18.317 -8.965 0.944 1.00 88.31 111 GLN A C 1
ATOM 904 O O . GLN A 1 111 ? 18.493 -9.861 1.765 1.00 88.31 111 GLN A O 1
ATOM 909 N N . TYR A 1 112 ? 18.071 -9.193 -0.349 1.00 87.69 112 TYR A N 1
ATOM 910 C CA . TYR A 1 112 ? 17.979 -10.526 -0.966 1.00 87.69 112 TYR A CA 1
ATOM 911 C C . TYR A 1 112 ? 16.827 -11.411 -0.471 1.00 87.69 112 TYR A C 1
ATOM 913 O O . TYR A 1 112 ? 16.767 -12.585 -0.822 1.00 87.69 112 TYR A O 1
ATOM 921 N N . VAL A 1 113 ? 15.888 -10.861 0.300 1.00 93.06 113 VAL A N 1
ATOM 922 C CA . VAL A 1 113 ? 14.697 -11.579 0.753 1.00 93.06 113 VAL A CA 1
ATOM 923 C C . VAL A 1 113 ? 13.472 -11.045 0.013 1.00 93.06 113 VAL A C 1
ATOM 925 O O . VAL A 1 113 ? 13.386 -9.869 -0.341 1.00 93.06 113 VAL A O 1
ATOM 928 N N . ALA A 1 114 ? 12.502 -11.919 -0.245 1.00 95.50 114 ALA A N 1
ATOM 929 C CA . ALA A 1 114 ? 11.250 -11.521 -0.870 1.00 95.50 114 ALA A CA 1
ATOM 930 C C . ALA A 1 114 ? 10.468 -10.517 -0.001 1.00 95.50 114 ALA A C 1
ATOM 932 O O . ALA A 1 114 ? 10.405 -10.636 1.224 1.00 95.50 114 ALA A O 1
ATOM 933 N N . ARG A 1 115 ? 9.796 -9.560 -0.651 1.00 97.69 115 ARG A N 1
ATOM 934 C CA . ARG A 1 115 ? 9.077 -8.450 0.001 1.00 97.69 115 ARG A CA 1
ATOM 935 C C . ARG A 1 115 ? 7.999 -8.887 0.994 1.00 97.69 115 ARG A C 1
ATOM 937 O O . ARG A 1 115 ? 7.739 -8.181 1.965 1.00 97.69 115 ARG A O 1
ATOM 944 N N . TYR A 1 116 ? 7.419 -10.075 0.816 1.00 98.19 116 TYR A N 1
ATOM 945 C CA . TYR A 1 116 ? 6.457 -10.618 1.775 1.00 98.19 116 TYR A CA 1
ATOM 946 C C . TYR A 1 116 ? 7.057 -10.838 3.174 1.00 98.19 116 TYR A C 1
ATOM 948 O O . TYR A 1 116 ? 6.340 -10.682 4.159 1.00 98.19 116 TYR A O 1
ATOM 956 N N . HIS A 1 117 ? 8.361 -11.122 3.292 1.00 98.25 117 HIS A N 1
ATOM 957 C CA . HIS A 1 117 ? 9.028 -11.211 4.595 1.00 98.25 117 HIS A CA 1
ATOM 958 C C . HIS A 1 117 ? 9.206 -9.842 5.249 1.00 98.25 117 HIS A C 1
ATOM 960 O O . HIS A 1 117 ? 9.123 -9.733 6.468 1.00 98.25 117 HIS A O 1
ATOM 966 N N . GLU A 1 118 ? 9.435 -8.786 4.466 1.00 98.50 118 GLU A N 1
ATOM 967 C CA . GLU A 1 118 ? 9.529 -7.426 5.005 1.00 98.50 118 GLU A CA 1
ATOM 968 C C . GLU A 1 118 ? 8.188 -6.986 5.607 1.00 98.50 118 GLU A C 1
ATOM 970 O O . GLU A 1 118 ? 8.152 -6.380 6.679 1.00 98.50 118 GLU A O 1
ATOM 975 N N . ILE A 1 119 ? 7.086 -7.330 4.931 1.00 98.62 119 ILE A N 1
ATOM 976 C CA . ILE A 1 119 ? 5.717 -7.099 5.406 1.00 98.62 119 ILE A CA 1
ATOM 977 C C . ILE A 1 119 ? 5.446 -7.910 6.680 1.00 98.62 119 ILE A C 1
ATOM 979 O O . ILE A 1 119 ? 5.015 -7.340 7.681 1.00 98.62 119 ILE A O 1
ATOM 983 N N . ASP A 1 120 ? 5.754 -9.210 6.679 1.00 98.44 120 ASP A N 1
ATOM 984 C CA . ASP A 1 120 ? 5.598 -10.081 7.853 1.00 98.44 120 ASP A CA 1
ATOM 985 C C . ASP A 1 120 ? 6.410 -9.573 9.059 1.00 98.44 120 ASP A C 1
ATOM 987 O O . ASP A 1 120 ? 5.899 -9.492 10.178 1.00 98.44 120 ASP A O 1
ATOM 991 N N . MET A 1 121 ? 7.649 -9.126 8.830 1.00 98.25 121 MET A N 1
ATOM 992 C CA . MET A 1 121 ? 8.495 -8.553 9.877 1.00 98.25 121 MET A CA 1
ATOM 993 C C . MET A 1 121 ? 7.953 -7.219 10.406 1.00 98.25 121 MET A C 1
ATOM 995 O O . MET A 1 121 ? 8.043 -6.960 11.607 1.00 98.25 121 MET A O 1
ATOM 999 N N . TYR A 1 122 ? 7.366 -6.376 9.550 1.00 98.50 122 TYR A N 1
ATOM 1000 C CA . TYR A 1 122 ? 6.695 -5.152 9.996 1.00 98.50 122 TYR A CA 1
ATOM 1001 C C . TYR A 1 122 ? 5.484 -5.470 10.884 1.00 98.50 122 TYR A C 1
ATOM 1003 O O . TYR A 1 122 ? 5.328 -4.871 11.947 1.00 98.50 122 TYR A O 1
ATOM 1011 N N . LEU A 1 123 ? 4.649 -6.434 10.480 1.00 98.19 123 LEU A N 1
ATOM 1012 C CA . LEU A 1 123 ? 3.455 -6.845 11.227 1.00 98.19 123 LEU A CA 1
ATOM 1013 C C . LEU A 1 123 ? 3.790 -7.453 12.595 1.00 98.19 123 LEU A C 1
ATOM 1015 O O . LEU A 1 123 ? 3.031 -7.270 13.542 1.00 98.19 123 LEU A O 1
ATOM 1019 N N . LYS A 1 124 ? 4.924 -8.152 12.708 1.00 97.75 124 LYS A N 1
ATOM 1020 C CA . LYS A 1 124 ? 5.408 -8.766 13.955 1.00 97.75 124 LYS A CA 1
ATOM 1021 C C . LYS A 1 124 ? 6.244 -7.826 14.824 1.00 97.75 124 LYS A C 1
ATOM 1023 O O . LYS A 1 124 ? 6.689 -8.229 15.893 1.00 97.75 124 LYS A O 1
ATOM 1028 N N . ASN A 1 125 ? 6.484 -6.591 14.388 1.00 97.12 125 ASN A N 1
ATOM 1029 C CA . ASN A 1 125 ? 7.327 -5.656 15.122 1.00 97.12 125 ASN A CA 1
ATOM 1030 C C . ASN A 1 125 ? 6.684 -5.255 16.461 1.00 97.12 125 ASN A C 1
ATOM 1032 O O . ASN A 1 125 ? 5.583 -4.705 16.480 1.00 97.12 125 ASN A O 1
ATOM 1036 N N . ASP A 1 126 ? 7.400 -5.445 17.571 1.00 94.50 126 ASP A N 1
ATOM 1037 C CA . ASP A 1 126 ? 6.884 -5.165 18.918 1.00 94.50 126 ASP A CA 1
ATOM 1038 C C . ASP A 1 126 ? 6.411 -3.719 19.107 1.00 94.50 126 ASP A C 1
ATOM 1040 O O . ASP A 1 126 ? 5.409 -3.488 19.781 1.00 94.50 126 ASP A O 1
ATOM 1044 N N . ASN A 1 127 ? 7.064 -2.735 18.479 1.00 94.31 127 ASN A N 1
ATOM 1045 C CA . ASN A 1 127 ? 6.642 -1.336 18.581 1.00 94.31 127 ASN A CA 1
ATOM 1046 C C . ASN A 1 127 ? 5.326 -1.092 17.835 1.00 94.31 127 ASN A C 1
ATOM 1048 O O . ASN A 1 127 ? 4.458 -0.375 18.334 1.00 94.31 127 ASN A O 1
ATOM 1052 N N . VAL A 1 128 ? 5.154 -1.712 16.662 1.00 94.62 128 VAL A N 1
ATOM 1053 C CA . VAL A 1 128 ? 3.889 -1.668 15.913 1.00 94.62 128 VAL A CA 1
ATOM 1054 C C . VAL A 1 128 ? 2.797 -2.348 16.736 1.00 94.62 128 VAL A C 1
ATOM 1056 O O . VAL A 1 128 ? 1.759 -1.740 16.996 1.00 94.62 128 VAL A O 1
ATOM 1059 N N . CYS A 1 129 ? 3.066 -3.554 17.239 1.00 93.69 129 CYS A N 1
ATOM 1060 C CA . CYS A 1 129 ? 2.157 -4.331 18.077 1.00 93.69 129 CYS A CA 1
ATOM 1061 C C . CYS A 1 129 ? 1.818 -3.644 19.407 1.00 93.69 129 CYS A C 1
ATOM 1063 O O . CYS A 1 129 ? 0.734 -3.872 19.941 1.00 93.69 129 CYS A O 1
ATOM 1065 N N . ALA A 1 130 ? 2.706 -2.825 19.972 1.00 94.25 130 ALA A N 1
ATOM 1066 C CA . ALA A 1 130 ? 2.458 -2.093 21.214 1.00 94.25 130 ALA A CA 1
ATOM 1067 C C . ALA A 1 130 ? 1.497 -0.910 21.021 1.00 94.25 130 ALA A C 1
ATOM 1069 O O . ALA A 1 130 ? 0.776 -0.548 21.952 1.00 94.25 130 ALA A O 1
ATOM 1070 N N . ILE A 1 131 ? 1.480 -0.313 19.827 1.00 96.12 131 ILE A N 1
ATOM 1071 C CA . ILE A 1 131 ? 0.690 0.886 19.519 1.00 96.12 131 ILE A CA 1
ATOM 1072 C C . ILE A 1 131 ? -0.638 0.514 18.856 1.00 96.12 131 ILE A C 1
ATOM 1074 O O . ILE A 1 131 ? -1.679 1.098 19.175 1.00 96.12 131 ILE A O 1
ATOM 1078 N N . TYR A 1 132 ? -0.610 -0.454 17.943 1.00 97.31 132 TYR A N 1
ATOM 1079 C CA . TYR A 1 132 ? -1.706 -0.740 17.032 1.00 97.31 132 TYR A CA 1
ATOM 1080 C C . TYR A 1 132 ? -2.323 -2.119 17.257 1.00 97.31 132 TYR A C 1
ATOM 1082 O O . TYR A 1 132 ? -1.645 -3.111 17.514 1.00 97.31 132 TYR A O 1
ATOM 1090 N N . ASP A 1 133 ? -3.644 -2.162 17.123 1.00 97.38 133 ASP A N 1
ATOM 1091 C CA . ASP A 1 133 ? -4.441 -3.372 16.958 1.00 97.38 133 ASP A CA 1
ATOM 1092 C C . ASP A 1 133 ? -4.811 -3.465 15.471 1.00 97.38 133 ASP A C 1
ATOM 1094 O O . ASP A 1 133 ? -5.719 -2.774 14.998 1.00 97.38 133 ASP A O 1
ATOM 1098 N N . VAL A 1 134 ? -4.022 -4.216 14.698 1.00 97.69 134 VAL A N 1
ATOM 1099 C CA . VAL A 1 134 ? -4.205 -4.330 13.243 1.00 97.69 134 VAL A CA 1
ATOM 1100 C C . VAL A 1 134 ? -5.415 -5.219 12.968 1.00 97.69 134 VAL A C 1
ATOM 1102 O O . VAL A 1 134 ? -5.345 -6.436 13.106 1.00 97.69 134 VAL A O 1
ATOM 1105 N N . ILE A 1 135 ? -6.532 -4.607 12.571 1.00 97.88 135 ILE A N 1
ATOM 1106 C CA . ILE A 1 135 ? -7.805 -5.317 12.365 1.00 97.88 135 ILE A CA 1
ATOM 1107 C C . ILE A 1 135 ? -7.925 -5.941 10.969 1.00 97.88 135 ILE A C 1
ATOM 1109 O O . ILE A 1 135 ? -8.689 -6.886 10.790 1.00 97.88 135 ILE A O 1
ATOM 1113 N N . SER A 1 136 ? -7.213 -5.395 9.983 1.00 98.56 136 SER A N 1
ATOM 1114 C CA . SER A 1 136 ? -7.078 -5.943 8.631 1.00 98.56 136 SER A CA 1
ATOM 1115 C C . SER A 1 136 ? -5.897 -5.288 7.920 1.00 98.56 136 SER A C 1
ATOM 1117 O O . SER A 1 136 ? -5.459 -4.191 8.284 1.00 98.56 136 SER A O 1
ATOM 1119 N N . TRP A 1 137 ? -5.370 -5.951 6.898 1.00 98.81 137 TRP A N 1
ATOM 1120 C CA . TRP A 1 137 ? -4.323 -5.385 6.063 1.00 98.81 137 TRP A CA 1
ATOM 1121 C C . TRP A 1 137 ? -4.367 -5.961 4.652 1.00 98.81 137 TRP A C 1
ATOM 1123 O O . TRP A 1 137 ? -4.885 -7.061 4.445 1.00 98.81 137 TRP A O 1
ATOM 1133 N N . VAL A 1 138 ? -3.843 -5.193 3.699 1.00 98.94 138 VAL A N 1
ATOM 1134 C CA . VAL A 1 138 ? -3.699 -5.584 2.295 1.00 98.94 138 VAL A CA 1
ATOM 1135 C C . VAL A 1 138 ? -2.375 -5.056 1.754 1.00 98.94 138 VAL A C 1
ATOM 1137 O O . VAL A 1 138 ? -2.026 -3.903 2.005 1.00 98.94 138 VAL A O 1
ATOM 1140 N N . ALA A 1 139 ? -1.657 -5.880 1.000 1.00 98.88 139 ALA A N 1
ATOM 1141 C CA . ALA A 1 139 ? -0.540 -5.478 0.157 1.00 98.88 139 ALA A CA 1
ATOM 1142 C C . ALA A 1 139 ? -1.000 -5.278 -1.293 1.00 98.88 139 ALA A C 1
ATOM 1144 O O . ALA A 1 139 ? -1.778 -6.081 -1.813 1.00 98.88 139 ALA A O 1
ATOM 1145 N N . VAL A 1 140 ? -0.520 -4.210 -1.931 1.00 98.88 140 VAL A N 1
ATOM 1146 C CA . VAL A 1 140 ? -0.760 -3.906 -3.349 1.00 98.88 140 VAL A CA 1
ATOM 1147 C C . VAL A 1 140 ? 0.584 -3.756 -4.035 1.00 98.88 140 VAL A C 1
ATOM 1149 O O . VAL A 1 140 ? 1.348 -2.852 -3.695 1.00 98.88 140 VAL A O 1
ATOM 1152 N N . ASP A 1 141 ? 0.865 -4.665 -4.962 1.00 98.69 141 ASP A N 1
ATOM 1153 C CA . ASP A 1 141 ? 2.192 -4.855 -5.551 1.00 98.69 141 ASP A CA 1
ATOM 1154 C C . ASP A 1 141 ? 2.068 -5.523 -6.930 1.00 98.69 141 ASP A C 1
ATOM 1156 O O . ASP A 1 141 ? 1.135 -6.300 -7.153 1.00 98.69 141 ASP A O 1
ATOM 1160 N N . ASP A 1 142 ? 2.992 -5.263 -7.852 1.00 98.19 142 ASP A N 1
ATOM 1161 C CA . ASP A 1 142 ? 3.024 -5.929 -9.159 1.00 98.19 142 ASP A CA 1
ATOM 1162 C C . ASP A 1 142 ? 3.813 -7.258 -9.118 1.00 98.19 142 ASP A C 1
ATOM 1164 O O . ASP A 1 142 ? 3.576 -8.183 -9.922 1.00 98.19 142 ASP A O 1
ATOM 1168 N N . LEU A 1 143 ? 4.708 -7.411 -8.135 1.00 97.38 143 LEU A N 1
ATOM 1169 C CA . LEU A 1 143 ? 5.452 -8.638 -7.887 1.00 97.38 143 LEU A CA 1
ATOM 1170 C C . LEU A 1 143 ? 4.526 -9.749 -7.371 1.00 97.38 143 LEU A C 1
ATOM 1172 O O . LEU A 1 143 ? 3.609 -9.512 -6.589 1.00 97.38 143 LEU A O 1
ATOM 1176 N N . PRO A 1 144 ? 4.763 -11.018 -7.745 1.00 97.75 144 PRO A N 1
ATOM 1177 C CA . PRO A 1 144 ? 3.949 -12.133 -7.275 1.00 97.75 144 PRO A CA 1
ATOM 1178 C C . PRO A 1 144 ? 4.328 -12.535 -5.837 1.00 97.75 144 PRO A C 1
ATOM 1180 O O . PRO A 1 144 ? 4.994 -13.551 -5.624 1.00 97.75 144 PRO A O 1
ATOM 1183 N N . LEU A 1 145 ? 3.893 -11.752 -4.842 1.00 98.19 145 LEU A N 1
ATOM 1184 C CA . LEU A 1 145 ? 4.231 -11.942 -3.420 1.00 98.19 145 LEU A CA 1
ATOM 1185 C C . LEU A 1 145 ? 3.775 -13.292 -2.839 1.00 98.19 145 LEU A C 1
ATOM 1187 O O . LEU A 1 145 ? 4.272 -13.719 -1.803 1.00 98.19 145 LEU A O 1
ATOM 1191 N N . ASN A 1 146 ? 2.859 -13.984 -3.516 1.00 97.62 146 ASN A N 1
ATOM 1192 C CA . ASN A 1 146 ? 2.312 -15.285 -3.140 1.00 97.62 146 ASN A CA 1
ATOM 1193 C C . ASN A 1 146 ? 2.832 -16.457 -4.001 1.00 97.62 146 ASN A C 1
ATOM 1195 O O . ASN A 1 146 ? 2.228 -17.527 -3.988 1.00 97.62 146 ASN A O 1
ATOM 1199 N N . ARG A 1 147 ? 3.915 -16.277 -4.780 1.00 96.88 147 ARG A N 1
ATOM 1200 C CA . ARG A 1 147 ? 4.453 -17.336 -5.665 1.00 96.88 147 ARG A CA 1
ATOM 1201 C C . ARG A 1 147 ? 5.039 -18.522 -4.892 1.00 96.88 147 ARG A C 1
ATOM 1203 O O . ARG A 1 147 ? 4.968 -19.647 -5.382 1.00 96.88 147 ARG A O 1
ATOM 1210 N N . SER A 1 148 ? 5.656 -18.276 -3.737 1.00 97.50 148 SER A N 1
ATOM 1211 C CA . SER A 1 148 ? 6.201 -19.322 -2.862 1.00 97.50 148 SER A CA 1
ATOM 1212 C C . SER A 1 148 ? 5.139 -19.824 -1.879 1.00 97.50 148 SER A C 1
ATOM 1214 O O . SER A 1 148 ? 4.159 -19.133 -1.609 1.00 97.50 148 SER A O 1
ATOM 1216 N N . ALA A 1 149 ? 5.340 -21.015 -1.306 1.00 97.69 149 ALA A N 1
ATOM 1217 C CA . ALA A 1 149 ? 4.438 -21.555 -0.283 1.00 97.69 149 ALA A CA 1
ATOM 1218 C C . ALA A 1 149 ? 4.366 -20.653 0.965 1.00 97.69 149 ALA A C 1
ATOM 1220 O O . ALA A 1 149 ? 3.294 -20.443 1.523 1.00 97.69 149 ALA A O 1
ATOM 1221 N N . GLU A 1 150 ? 5.499 -20.078 1.369 1.00 97.62 150 GLU A N 1
ATOM 1222 C CA . GLU A 1 150 ? 5.591 -19.123 2.480 1.00 97.62 150 GLU A CA 1
ATOM 1223 C C . GLU A 1 150 ? 4.876 -17.812 2.152 1.00 97.62 150 GLU A C 1
ATOM 1225 O O . GLU A 1 150 ? 4.067 -17.328 2.942 1.00 97.62 150 GLU A O 1
ATOM 1230 N N . GLY A 1 151 ? 5.124 -17.273 0.955 1.00 98.06 151 GLY A N 1
ATOM 1231 C CA . GLY A 1 151 ? 4.439 -16.088 0.461 1.00 98.06 151 GLY A CA 1
ATOM 1232 C C . GLY A 1 151 ? 2.932 -16.309 0.424 1.00 98.06 151 GLY A C 1
ATOM 1233 O O . GLY A 1 151 ? 2.181 -15.465 0.894 1.00 98.06 151 GLY A O 1
ATOM 1234 N N . GLN A 1 152 ? 2.469 -17.472 -0.044 1.00 98.00 152 GLN A N 1
ATOM 1235 C CA . GLN A 1 152 ? 1.054 -17.833 -0.016 1.00 98.00 152 GLN A CA 1
ATOM 1236 C C . GLN A 1 152 ? 0.508 -17.908 1.416 1.00 98.00 152 GLN A C 1
ATOM 1238 O O . GLN A 1 152 ? -0.581 -17.397 1.663 1.00 98.00 152 GLN A O 1
ATOM 1243 N N . ALA A 1 153 ? 1.248 -18.494 2.360 1.00 98.12 153 ALA A N 1
ATOM 1244 C CA . ALA A 1 153 ? 0.825 -18.575 3.757 1.00 98.12 153 ALA A CA 1
ATOM 1245 C C . ALA A 1 153 ? 0.642 -17.189 4.404 1.00 98.12 153 ALA A C 1
ATOM 1247 O O . ALA A 1 153 ? -0.278 -17.012 5.198 1.00 98.12 153 ALA A O 1
ATOM 1248 N N . ILE A 1 154 ? 1.479 -16.212 4.041 1.00 98.19 154 ILE A N 1
ATOM 1249 C CA . ILE A 1 154 ? 1.413 -14.837 4.560 1.00 98.19 154 ILE A CA 1
ATOM 1250 C C . ILE A 1 154 ? 0.363 -13.998 3.811 1.00 98.19 154 ILE A C 1
ATOM 1252 O O . ILE A 1 154 ? -0.372 -13.231 4.425 1.00 98.19 154 ILE A O 1
ATOM 1256 N N . MET A 1 155 ? 0.288 -14.132 2.485 1.00 98.44 155 MET A N 1
ATOM 1257 C CA . MET A 1 155 ? -0.470 -13.231 1.605 1.00 98.44 155 MET A CA 1
ATOM 1258 C C . MET A 1 155 ? -1.910 -13.674 1.328 1.00 98.44 155 MET A C 1
ATOM 1260 O O . MET A 1 155 ? -2.683 -12.905 0.752 1.00 98.44 155 MET A O 1
ATOM 1264 N N . ASN A 1 156 ? -2.295 -14.901 1.685 1.00 97.62 156 ASN A N 1
ATOM 1265 C CA . ASN A 1 156 ? -3.636 -15.413 1.408 1.00 97.62 156 ASN A CA 1
ATOM 1266 C C . ASN A 1 156 ? -4.722 -14.541 2.066 1.00 97.62 156 ASN A C 1
ATOM 1268 O O . ASN A 1 156 ? -4.772 -14.423 3.285 1.00 97.62 156 ASN A O 1
ATOM 1272 N N . GLY A 1 157 ? -5.601 -13.951 1.249 1.00 97.88 157 GLY A N 1
ATOM 1273 C CA . GLY A 1 157 ? -6.644 -13.023 1.709 1.00 97.88 157 GLY A CA 1
ATOM 1274 C C . GLY A 1 157 ? -6.156 -11.602 2.024 1.00 97.88 157 GLY A C 1
ATOM 1275 O O . GLY A 1 157 ? -6.939 -10.795 2.517 1.00 97.88 157 GLY A O 1
ATOM 1276 N N . HIS A 1 158 ? -4.894 -11.283 1.730 1.00 98.62 158 HIS A N 1
ATOM 1277 C CA . HIS A 1 158 ? -4.256 -10.012 2.082 1.00 98.62 158 HIS A CA 1
ATOM 1278 C C . HIS A 1 158 ? -3.459 -9.387 0.931 1.00 98.62 158 HIS A C 1
ATOM 1280 O O . HIS A 1 158 ? -2.674 -8.470 1.157 1.00 98.62 158 HIS A O 1
ATOM 1286 N N . PHE A 1 159 ? -3.617 -9.863 -0.303 1.00 98.75 159 PHE A N 1
ATOM 1287 C CA . PHE A 1 159 ? -2.797 -9.414 -1.423 1.00 98.75 159 PHE A CA 1
ATOM 1288 C C . PHE A 1 159 ? -3.628 -9.177 -2.679 1.00 98.75 159 PHE A C 1
ATOM 1290 O O . PHE A 1 159 ? -4.386 -10.052 -3.090 1.00 98.75 159 PHE A O 1
ATOM 1297 N N . VAL A 1 160 ? -3.434 -8.007 -3.287 1.00 98.75 160 VAL A N 1
ATOM 1298 C CA . VAL A 1 160 ? -3.961 -7.647 -4.605 1.00 98.75 160 VAL A CA 1
ATOM 1299 C C . VAL A 1 160 ? -2.779 -7.391 -5.523 1.00 98.75 160 VAL A C 1
ATOM 1301 O O . VAL A 1 160 ? -1.968 -6.497 -5.274 1.00 98.75 160 VAL A O 1
ATOM 1304 N N . ARG A 1 161 ? -2.677 -8.192 -6.584 1.00 98.62 161 ARG A N 1
ATOM 1305 C CA . ARG A 1 161 ? -1.583 -8.086 -7.544 1.00 98.62 161 ARG A CA 1
ATOM 1306 C C . ARG A 1 161 ? -1.971 -7.180 -8.704 1.00 98.62 161 ARG A C 1
ATOM 1308 O O . ARG A 1 161 ? -2.902 -7.509 -9.432 1.00 98.62 161 ARG A O 1
ATOM 1315 N N . THR A 1 162 ? -1.221 -6.106 -8.923 1.00 98.50 162 THR A N 1
ATOM 1316 C CA . THR A 1 162 ? -1.396 -5.243 -10.099 1.00 98.50 162 THR A CA 1
ATOM 1317 C C . THR A 1 162 ? -0.609 -5.771 -11.302 1.00 98.50 162 THR A C 1
ATOM 1319 O O . THR A 1 162 ? 0.133 -6.754 -11.228 1.00 98.50 162 THR A O 1
ATOM 1322 N N . SER A 1 163 ? -0.774 -5.113 -12.449 1.00 97.19 163 SER A N 1
ATOM 1323 C CA . SER A 1 163 ? 0.031 -5.365 -13.643 1.00 97.19 163 SER A CA 1
ATOM 1324 C C . SER A 1 163 ? 1.053 -4.253 -13.833 1.00 97.19 163 SER A C 1
ATOM 1326 O O . SER A 1 163 ? 0.676 -3.085 -13.915 1.00 97.19 163 SER A O 1
ATOM 1328 N N . PHE A 1 164 ? 2.324 -4.613 -14.014 1.00 95.19 164 PHE A N 1
ATOM 1329 C CA . PHE A 1 164 ? 3.389 -3.664 -14.348 1.00 95.19 164 PHE A CA 1
ATOM 1330 C C . PHE A 1 164 ? 3.073 -2.811 -15.591 1.00 95.19 164 PHE A C 1
ATOM 1332 O O . PHE A 1 164 ? 3.453 -1.644 -15.666 1.00 95.19 164 PHE A O 1
ATOM 1339 N N . THR A 1 165 ? 2.325 -3.364 -16.551 1.00 95.69 165 THR A N 1
ATOM 1340 C CA . THR A 1 165 ? 1.962 -2.681 -17.801 1.00 95.69 165 THR A CA 1
ATOM 1341 C C . THR A 1 165 ? 0.868 -1.631 -17.615 1.00 95.69 165 THR A C 1
ATOM 1343 O O . THR A 1 165 ? 0.838 -0.650 -18.351 1.00 95.69 165 THR A O 1
ATOM 1346 N N . THR A 1 166 ? -0.041 -1.794 -16.649 1.00 96.19 166 THR A N 1
ATOM 1347 C CA . THR A 1 166 ? -1.203 -0.892 -16.488 1.00 96.19 166 THR A CA 1
ATOM 1348 C C . THR A 1 166 ? -1.251 -0.160 -15.153 1.00 96.19 166 THR A C 1
ATOM 1350 O O . THR A 1 166 ? -2.030 0.779 -15.007 1.00 96.19 166 THR A O 1
ATOM 1353 N N . GLY A 1 167 ? -0.446 -0.573 -14.176 1.00 97.50 167 GLY A N 1
ATOM 1354 C CA . GLY A 1 167 ? -0.566 -0.146 -12.789 1.00 97.50 167 GLY A CA 1
ATOM 1355 C C . GLY A 1 167 ? -1.867 -0.617 -12.137 1.00 97.50 167 GLY A C 1
ATOM 1356 O O . GLY A 1 167 ? -2.552 -1.512 -12.640 1.00 97.50 167 GLY A O 1
ATOM 1357 N N . MET A 1 168 ? -2.220 0.021 -11.018 1.00 98.31 168 MET A N 1
ATOM 1358 C CA . MET A 1 168 ? -3.457 -0.246 -10.283 1.00 98.31 168 MET A CA 1
ATOM 1359 C C . MET A 1 168 ? -4.690 0.238 -11.053 1.00 98.31 168 MET A C 1
ATOM 1361 O O . MET A 1 168 ? -4.847 1.433 -11.315 1.00 98.31 168 MET A O 1
ATOM 1365 N N . THR A 1 169 ? -5.615 -0.672 -11.333 1.00 97.88 169 THR A N 1
ATOM 1366 C CA . THR A 1 169 ? -6.902 -0.433 -11.996 1.00 97.88 169 THR A CA 1
ATOM 1367 C C . THR A 1 169 ? -8.022 -0.089 -11.002 1.00 97.88 169 THR A C 1
ATOM 1369 O O . THR A 1 169 ? -7.830 -0.071 -9.785 1.00 97.88 169 THR A O 1
ATOM 1372 N N . GLU A 1 170 ? -9.221 0.232 -11.506 1.00 96.69 170 GLU A N 1
ATOM 1373 C CA . GLU A 1 170 ? -10.395 0.404 -10.634 1.00 96.69 170 GLU A CA 1
ATOM 1374 C C . GLU A 1 170 ? -10.809 -0.906 -9.957 1.00 96.69 170 GLU A C 1
ATOM 1376 O O . GLU A 1 170 ? -11.299 -0.859 -8.834 1.00 96.69 170 GLU A O 1
ATOM 1381 N N . ASP A 1 171 ? -10.633 -2.056 -10.607 1.00 97.62 171 ASP A N 1
ATOM 1382 C CA . ASP A 1 171 ? -11.033 -3.337 -10.023 1.00 97.62 171 ASP A CA 1
ATOM 1383 C C . ASP A 1 171 ? -10.069 -3.760 -8.912 1.00 97.62 171 ASP A C 1
ATOM 1385 O O . ASP A 1 171 ? -10.539 -4.137 -7.839 1.00 97.62 171 ASP A O 1
ATOM 1389 N N . ASP A 1 172 ? -8.764 -3.523 -9.085 1.00 98.56 172 ASP A N 1
ATOM 1390 C CA . ASP A 1 172 ? -7.770 -3.693 -8.015 1.00 98.56 172 ASP A CA 1
ATOM 1391 C C . ASP A 1 172 ? -8.134 -2.830 -6.797 1.00 98.56 172 ASP A C 1
ATOM 1393 O O . ASP A 1 172 ? -8.194 -3.306 -5.666 1.00 98.56 172 ASP A O 1
ATOM 1397 N N . MET A 1 173 ? -8.462 -1.551 -7.021 1.00 98.31 173 MET A N 1
ATOM 1398 C CA . MET A 1 173 ? -8.898 -0.642 -5.957 1.00 98.31 173 MET A CA 1
ATOM 1399 C C . MET A 1 173 ? -10.140 -1.178 -5.223 1.00 98.31 173 MET A C 1
ATOM 1401 O O . MET A 1 173 ? -10.203 -1.118 -3.992 1.00 98.31 173 MET A O 1
ATOM 1405 N N . LYS A 1 174 ? -11.137 -1.694 -5.955 1.00 97.81 174 LYS A N 1
ATOM 1406 C CA . LYS A 1 174 ? -12.347 -2.269 -5.348 1.00 97.81 174 LYS A CA 1
ATOM 1407 C C . LYS A 1 174 ? -12.027 -3.506 -4.514 1.00 97.81 174 LYS A C 1
ATOM 1409 O O . LYS A 1 174 ? -12.592 -3.657 -3.431 1.00 97.81 174 LYS A O 1
ATOM 1414 N N . GLU A 1 175 ? -11.137 -4.363 -5.003 1.00 98.38 175 GLU A N 1
ATOM 1415 C CA . GLU A 1 175 ? -10.686 -5.562 -4.300 1.00 98.38 175 GLU A CA 1
ATOM 1416 C C . GLU A 1 175 ? -9.951 -5.203 -3.004 1.00 98.38 175 GLU A C 1
ATOM 1418 O O . GLU A 1 175 ? -10.291 -5.727 -1.944 1.00 98.38 175 GLU A O 1
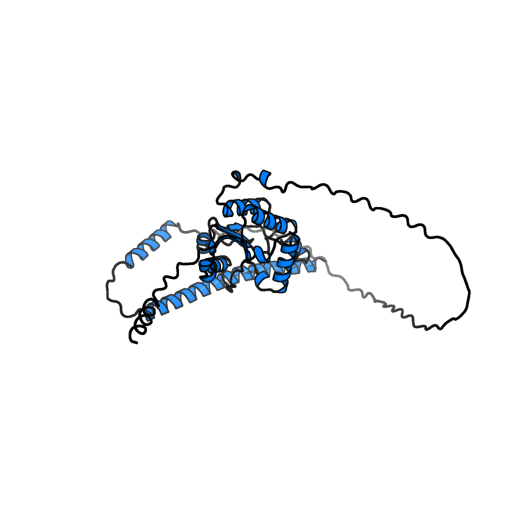ATOM 1423 N N . VAL A 1 176 ? -9.045 -4.220 -3.043 1.00 98.69 176 VAL A N 1
ATOM 1424 C CA . VAL A 1 176 ? -8.362 -3.706 -1.844 1.00 98.69 176 VAL A CA 1
ATOM 1425 C C . VAL A 1 176 ? -9.366 -3.227 -0.796 1.00 98.69 176 VAL A C 1
ATOM 1427 O O . VAL A 1 176 ? -9.264 -3.593 0.375 1.00 98.69 176 VAL A O 1
ATOM 1430 N N . ILE A 1 177 ? -10.364 -2.434 -1.200 1.00 98.38 177 ILE A N 1
ATOM 1431 C CA . ILE A 1 177 ? -11.405 -1.942 -0.285 1.00 98.38 177 ILE A CA 1
ATOM 1432 C C . ILE A 1 177 ? -12.198 -3.112 0.312 1.00 98.38 177 ILE A C 1
ATOM 1434 O O . ILE A 1 177 ? -12.462 -3.128 1.515 1.00 98.38 177 ILE A O 1
ATOM 1438 N N . ALA A 1 178 ? -12.571 -4.094 -0.509 1.00 98.12 178 ALA A N 1
ATOM 1439 C CA . ALA A 1 178 ? -13.311 -5.276 -0.082 1.00 98.12 178 ALA A CA 1
ATOM 1440 C C . ALA A 1 178 ? -12.541 -6.088 0.968 1.00 98.12 178 ALA A C 1
ATOM 1442 O O . ALA A 1 178 ? -13.087 -6.377 2.037 1.00 98.12 178 ALA A O 1
ATOM 1443 N N . LEU A 1 179 ? -11.258 -6.356 0.718 1.00 98.44 179 LEU A N 1
ATOM 1444 C CA . LEU A 1 179 ? -10.381 -7.062 1.649 1.00 98.44 179 LEU A CA 1
ATOM 1445 C C . LEU A 1 179 ? -10.182 -6.277 2.953 1.00 98.44 179 LEU A C 1
ATOM 1447 O O . LEU A 1 179 ? -10.376 -6.830 4.031 1.00 98.44 179 LEU A O 1
ATOM 1451 N N . LEU A 1 180 ? -9.906 -4.970 2.894 1.00 98.44 180 LEU A N 1
ATOM 1452 C CA . LEU A 1 180 ? -9.739 -4.148 4.101 1.00 98.44 180 LEU A CA 1
ATOM 1453 C C . LEU A 1 180 ? -11.017 -4.076 4.955 1.00 98.44 180 LEU A C 1
ATOM 1455 O O . LEU A 1 180 ? -10.939 -3.958 6.182 1.00 98.44 180 LEU A O 1
ATOM 1459 N N . LEU A 1 181 ? -12.197 -4.138 4.335 1.00 97.12 181 LEU A N 1
ATOM 1460 C CA . LEU A 1 181 ? -13.487 -4.101 5.029 1.00 97.12 181 LEU A CA 1
ATOM 1461 C C . LEU A 1 181 ? -14.040 -5.487 5.395 1.00 97.12 181 LEU A C 1
ATOM 1463 O O . LEU A 1 181 ? -15.088 -5.536 6.040 1.00 97.12 181 LEU A O 1
ATOM 1467 N N . HIS A 1 182 ? -13.370 -6.578 5.006 1.00 96.50 182 HIS A N 1
ATOM 1468 C CA . HIS A 1 182 ? -13.878 -7.954 5.098 1.00 96.50 182 HIS A CA 1
ATOM 1469 C C . HIS A 1 182 ? -15.280 -8.107 4.474 1.00 96.50 182 HIS A C 1
ATOM 1471 O O . HIS A 1 182 ? -16.194 -8.678 5.071 1.00 96.50 182 HIS A O 1
ATOM 1477 N N . LYS A 1 183 ? -15.466 -7.554 3.273 1.00 95.12 183 LYS A N 1
ATOM 1478 C CA . LYS A 1 183 ? -16.716 -7.619 2.501 1.00 95.12 183 LYS A CA 1
ATOM 1479 C C . LYS A 1 183 ? -16.465 -8.231 1.133 1.00 95.12 183 LYS A C 1
ATOM 1481 O O . LYS A 1 183 ? -15.344 -8.203 0.643 1.00 95.12 183 LYS A O 1
ATOM 1486 N N . GLN A 1 184 ? -17.518 -8.719 0.482 1.00 92.69 184 GLN A N 1
ATOM 1487 C CA . GLN A 1 184 ? -17.441 -8.997 -0.950 1.00 92.69 184 GLN A CA 1
ATOM 1488 C C . GLN A 1 184 ? -17.593 -7.696 -1.744 1.00 92.69 184 GLN A C 1
ATOM 1490 O O . GLN A 1 184 ? -18.336 -6.800 -1.342 1.00 92.69 184 GLN A O 1
ATOM 1495 N N . VAL A 1 185 ? -16.961 -7.616 -2.920 1.00 91.56 185 VAL A N 1
ATOM 1496 C CA . VAL A 1 185 ? -17.049 -6.447 -3.823 1.00 91.56 185 VAL A CA 1
ATOM 1497 C C . VAL A 1 185 ? -18.504 -6.085 -4.153 1.00 91.56 185 VAL A C 1
ATOM 1499 O O . VAL A 1 185 ? -18.862 -4.907 -4.193 1.00 91.56 185 VAL A O 1
ATOM 1502 N N . LYS A 1 186 ? -19.362 -7.095 -4.344 1.00 91.75 186 LYS A N 1
ATOM 1503 C CA . LYS A 1 186 ? -20.798 -6.926 -4.628 1.00 91.75 186 LYS A CA 1
ATOM 1504 C C . LYS A 1 186 ? -21.604 -6.340 -3.461 1.00 91.75 186 LYS A C 1
ATOM 1506 O O . LYS A 1 186 ? -22.669 -5.781 -3.694 1.00 91.75 186 LYS A O 1
ATOM 1511 N N . ASP A 1 187 ? -21.096 -6.449 -2.233 1.00 91.94 187 ASP A N 1
ATOM 1512 C CA . ASP A 1 187 ? -21.777 -5.987 -1.016 1.00 91.94 187 ASP A CA 1
ATOM 1513 C C . ASP A 1 187 ? -21.395 -4.536 -0.658 1.00 91.94 187 ASP A C 1
ATOM 1515 O O . ASP A 1 187 ? -21.865 -3.975 0.337 1.00 91.94 187 ASP A O 1
ATOM 1519 N N . ILE A 1 188 ? -20.518 -3.909 -1.450 1.00 90.38 188 ILE A N 1
ATOM 1520 C CA . ILE A 1 188 ? -20.118 -2.513 -1.286 1.00 90.38 188 ILE A CA 1
ATOM 1521 C C . ILE A 1 188 ? -21.045 -1.625 -2.119 1.00 90.38 188 ILE A C 1
ATOM 1523 O O . ILE A 1 188 ? -21.204 -1.803 -3.325 1.00 90.38 188 ILE A O 1
ATOM 1527 N N . ASN A 1 189 ? -21.640 -0.617 -1.480 1.00 88.81 189 ASN A N 1
ATOM 1528 C CA . ASN A 1 189 ? -22.462 0.372 -2.169 1.00 88.81 189 ASN A CA 1
ATOM 1529 C C . ASN A 1 189 ? -21.586 1.397 -2.905 1.00 88.81 189 ASN A C 1
ATOM 1531 O O . ASN A 1 189 ? -21.369 2.486 -2.384 1.00 88.81 189 ASN A O 1
ATOM 1535 N N . TRP A 1 190 ? -21.142 1.076 -4.124 1.00 86.75 190 TRP A N 1
ATOM 1536 C CA . TRP A 1 190 ? -20.317 1.943 -4.985 1.00 86.75 190 TRP A CA 1
ATOM 1537 C C . TRP A 1 190 ? -20.977 3.277 -5.391 1.00 86.75 190 TRP A C 1
ATOM 1539 O O . TRP A 1 190 ? -20.296 4.191 -5.847 1.00 86.75 190 TRP A O 1
ATOM 1549 N N . ASN A 1 191 ? -22.284 3.452 -5.186 1.00 81.75 191 ASN A N 1
ATOM 1550 C CA . ASN A 1 191 ? -22.959 4.727 -5.464 1.00 81.75 191 ASN A CA 1
ATOM 1551 C C . ASN A 1 191 ? -22.856 5.712 -4.299 1.00 81.75 191 ASN A C 1
ATOM 1553 O O . ASN A 1 191 ? -22.869 6.921 -4.514 1.00 81.75 191 ASN A O 1
ATOM 1557 N N . ALA A 1 192 ? -22.675 5.210 -3.074 1.00 75.38 192 ALA A N 1
ATOM 1558 C CA . ALA A 1 192 ? -22.253 6.042 -1.951 1.00 75.38 192 ALA A CA 1
ATOM 1559 C C . ALA A 1 192 ? -20.795 6.509 -2.104 1.00 75.38 192 ALA A C 1
ATOM 1561 O O . ALA A 1 192 ? -20.338 7.314 -1.295 1.00 75.38 192 ALA A O 1
ATOM 1562 N N . ILE A 1 193 ? -20.076 5.983 -3.116 1.00 65.31 193 ILE A N 1
ATOM 1563 C CA . ILE A 1 193 ? -18.621 6.081 -3.214 1.00 65.31 193 ILE A CA 1
ATOM 1564 C C . ILE A 1 193 ? -18.114 7.272 -4.027 1.00 65.31 193 ILE A C 1
ATOM 1566 O O . ILE A 1 193 ? -17.011 7.792 -3.820 1.00 65.31 193 ILE A O 1
ATOM 1570 N N . VAL A 1 194 ? -18.930 7.729 -4.967 1.00 60.72 194 VAL A N 1
ATOM 1571 C CA . VAL A 1 194 ? -18.600 8.904 -5.758 1.00 60.72 194 VAL A CA 1
ATOM 1572 C C . VAL A 1 194 ? -18.739 10.117 -4.841 1.00 60.72 194 VAL A C 1
ATOM 1574 O O . VAL A 1 194 ? -19.820 10.306 -4.278 1.00 60.72 194 VAL A O 1
ATOM 1577 N N . PRO A 1 195 ? -17.705 10.964 -4.676 1.00 50.81 195 PRO A N 1
ATOM 1578 C CA . PRO A 1 195 ? -17.923 12.257 -4.060 1.00 50.81 195 PRO A CA 1
ATOM 1579 C C . PRO A 1 195 ? -18.986 12.973 -4.891 1.00 50.81 195 PRO A C 1
ATOM 1581 O O . PRO A 1 195 ? -18.745 13.381 -6.027 1.00 50.81 195 PRO A O 1
ATOM 1584 N N . GLN A 1 196 ? -20.187 13.104 -4.334 1.00 41.38 196 GLN A N 1
ATOM 1585 C CA . GLN A 1 196 ? -21.161 14.068 -4.809 1.00 41.38 196 GLN A CA 1
ATOM 1586 C C . GLN A 1 196 ? -20.498 15.433 -4.663 1.00 41.38 196 GLN A C 1
ATOM 1588 O O . GLN A 1 196 ? -20.487 15.987 -3.564 1.00 41.38 196 GLN A O 1
ATOM 1593 N N . LYS A 1 197 ? -19.902 15.959 -5.739 1.00 51.16 197 LYS A N 1
ATOM 1594 C CA . LYS A 1 197 ? -19.930 17.396 -6.017 1.00 51.16 197 LYS A CA 1
ATOM 1595 C C . LYS A 1 197 ? -19.384 17.749 -7.392 1.00 51.16 197 LYS A C 1
ATOM 1597 O O . LYS A 1 197 ? -18.260 17.414 -7.745 1.00 51.16 197 LYS A O 1
ATOM 1602 N N . PRO A 1 198 ? -20.097 18.669 -8.034 1.00 44.88 198 PRO A N 1
ATOM 1603 C CA . PRO A 1 198 ? -19.591 20.015 -8.172 1.00 44.88 198 PRO A CA 1
ATOM 1604 C C . PRO A 1 198 ? -20.321 20.905 -7.159 1.00 44.88 198 PRO A C 1
ATOM 1606 O O . PRO A 1 198 ? -21.544 21.012 -7.198 1.00 44.88 198 PRO A O 1
ATOM 1609 N N . ILE A 1 199 ? -19.602 21.574 -6.246 1.00 41.22 199 ILE A N 1
ATOM 1610 C CA . ILE A 1 199 ? -20.166 22.815 -5.692 1.00 41.22 199 ILE A CA 1
ATOM 1611 C C . ILE A 1 199 ? -20.120 23.782 -6.869 1.00 41.22 199 ILE A C 1
ATOM 1613 O O . ILE A 1 199 ? -19.030 23.967 -7.416 1.00 41.22 199 ILE A O 1
ATOM 1617 N N . PRO A 1 200 ? -21.247 24.369 -7.292 1.00 47.19 200 PRO A N 1
ATOM 1618 C CA . PRO A 1 200 ? -21.223 25.362 -8.347 1.00 47.19 200 PRO A CA 1
ATOM 1619 C C . PRO A 1 200 ? -20.257 26.471 -7.943 1.00 47.19 200 PRO A C 1
ATOM 1621 O O . PRO A 1 200 ? -20.353 27.033 -6.848 1.00 47.19 200 PRO A O 1
ATOM 1624 N N . SER A 1 201 ? -19.321 26.774 -8.838 1.00 47.50 201 SER A N 1
ATOM 1625 C CA . SER A 1 201 ? -18.546 28.000 -8.792 1.00 47.50 201 SER A CA 1
ATOM 1626 C C . SER A 1 201 ? -19.532 29.157 -8.650 1.00 47.50 201 SER A C 1
ATOM 1628 O O . SER A 1 201 ? -20.227 29.502 -9.608 1.00 47.50 201 SER A O 1
ATOM 1630 N N . LYS A 1 202 ? -19.616 29.768 -7.463 1.00 46.47 202 LYS A N 1
ATOM 1631 C CA . LYS A 1 202 ? -20.120 31.135 -7.386 1.00 46.47 202 LYS A CA 1
ATOM 1632 C C . LYS A 1 202 ? -19.098 31.975 -8.134 1.00 46.47 202 LYS A C 1
ATOM 1634 O O . LYS A 1 202 ? -18.047 32.311 -7.604 1.00 46.47 202 LYS A O 1
ATOM 1639 N N . SER A 1 203 ? -19.411 32.229 -9.396 1.00 48.47 203 SER A N 1
ATOM 1640 C CA . SER A 1 203 ? -18.853 33.283 -10.221 1.00 48.47 203 SER A CA 1
ATOM 1641 C C . SER A 1 203 ? -18.802 34.568 -9.399 1.00 48.47 203 SER A C 1
ATOM 1643 O O . SER A 1 203 ? -19.813 35.256 -9.236 1.00 48.47 203 SER A O 1
ATOM 1645 N N . VAL A 1 204 ? -17.633 34.867 -8.840 1.00 47.09 204 VAL A N 1
ATOM 1646 C CA . VAL A 1 204 ? -17.322 36.198 -8.336 1.00 47.09 204 VAL A CA 1
ATOM 1647 C C . VAL A 1 204 ? -17.214 37.068 -9.580 1.00 47.09 204 VAL A C 1
ATOM 1649 O O . VAL A 1 204 ? -16.251 36.969 -10.336 1.00 47.09 204 VAL A O 1
ATOM 1652 N N . LYS A 1 205 ? -18.252 37.866 -9.845 1.00 51.12 205 LYS A N 1
ATOM 1653 C CA . LYS A 1 205 ? -18.144 38.977 -10.791 1.00 51.12 205 LYS A CA 1
ATOM 1654 C C . LYS A 1 205 ? -17.021 39.890 -10.278 1.00 51.12 205 LYS A C 1
ATOM 1656 O O . LYS A 1 205 ? -17.090 40.272 -9.108 1.00 51.12 205 LYS A O 1
ATOM 1661 N N . PRO A 1 206 ? -16.012 40.254 -11.084 1.00 49.09 206 PRO A N 1
ATOM 1662 C CA . PRO A 1 206 ? -15.101 41.309 -10.683 1.00 49.09 206 PRO A CA 1
ATOM 1663 C C . PRO A 1 206 ? -15.901 42.612 -10.611 1.00 49.09 206 PRO A C 1
ATOM 1665 O O . PRO A 1 206 ? -16.523 43.030 -11.588 1.00 49.09 206 PRO A O 1
ATOM 1668 N N . ALA A 1 207 ? -15.926 43.223 -9.429 1.00 48.59 207 ALA A N 1
ATOM 1669 C CA . ALA A 1 207 ? -16.351 44.602 -9.277 1.00 48.59 207 ALA A CA 1
ATOM 1670 C C . ALA A 1 207 ? -15.311 45.474 -9.991 1.00 48.59 207 ALA A C 1
ATOM 1672 O O . ALA A 1 207 ? -14.186 45.629 -9.520 1.00 48.59 207 ALA A O 1
ATOM 1673 N N . ILE A 1 208 ? -15.675 45.982 -11.167 1.00 49.06 208 ILE A N 1
ATOM 1674 C CA . ILE A 1 208 ? -14.966 47.077 -11.819 1.00 49.06 208 ILE A CA 1
ATOM 1675 C C . ILE A 1 208 ? -15.321 48.327 -11.016 1.00 49.06 208 ILE A C 1
ATOM 1677 O O . ILE A 1 208 ? -16.431 48.845 -11.110 1.00 49.06 208 ILE A O 1
ATOM 1681 N N . GLU A 1 209 ? -14.398 48.757 -10.164 1.00 51.12 209 GLU A N 1
ATOM 1682 C CA . GLU A 1 209 ? -14.462 50.047 -9.490 1.00 51.12 209 GLU A CA 1
ATOM 1683 C C . GLU A 1 209 ? -13.860 51.093 -10.445 1.00 51.12 209 GLU A C 1
ATOM 1685 O O . GLU A 1 209 ? -12.642 51.214 -10.585 1.00 51.12 209 GLU A O 1
ATOM 1690 N N . GLU A 1 210 ? -14.722 51.811 -11.171 1.00 48.41 210 GLU A N 1
ATOM 1691 C CA . GLU A 1 210 ? -14.333 52.971 -11.978 1.00 48.41 210 GLU A CA 1
ATOM 1692 C C . GLU A 1 210 ? -13.846 54.102 -11.062 1.00 48.41 210 GLU A C 1
ATOM 1694 O O . GLU A 1 210 ? -14.631 54.890 -10.530 1.00 48.41 210 GLU A O 1
ATOM 1699 N N . LYS A 1 211 ? -12.527 54.228 -10.899 1.00 54.06 211 LYS A N 1
ATOM 1700 C CA . LYS A 1 211 ? -11.921 55.472 -10.414 1.00 54.06 211 LYS A CA 1
ATOM 1701 C C . LYS A 1 211 ? -11.732 56.431 -11.585 1.00 54.06 211 LYS A C 1
ATOM 1703 O O . LYS A 1 211 ? -10.804 56.290 -12.377 1.00 54.06 211 LYS A O 1
ATOM 1708 N N . LYS A 1 212 ? -12.602 57.442 -11.651 1.00 53.12 212 LYS A N 1
ATOM 1709 C CA . LYS A 1 212 ? -12.340 58.702 -12.358 1.00 53.12 212 LYS A CA 1
ATOM 1710 C C . LYS A 1 212 ? -11.085 59.345 -11.758 1.00 53.12 212 LYS A C 1
ATOM 1712 O O . LYS A 1 212 ? -11.052 59.614 -10.560 1.00 53.12 212 LYS A O 1
ATOM 1717 N N . MET A 1 213 ? -10.069 59.582 -12.583 1.00 50.94 213 MET A N 1
ATOM 1718 C CA . MET A 1 213 ? -8.953 60.467 -12.258 1.00 50.94 213 MET A CA 1
ATOM 1719 C C . MET A 1 213 ? -8.985 61.664 -13.200 1.00 50.94 213 MET A C 1
ATOM 1721 O O . MET A 1 213 ? -8.940 61.518 -14.421 1.00 50.94 213 MET A O 1
ATOM 1725 N N . ASP A 1 214 ? -9.102 62.833 -12.581 1.00 53.31 214 ASP A N 1
ATOM 1726 C CA . ASP A 1 214 ? -9.101 64.142 -13.208 1.00 53.31 214 ASP A CA 1
ATOM 1727 C C . ASP A 1 214 ? -7.726 64.515 -13.770 1.00 53.31 214 ASP A C 1
ATOM 1729 O O . ASP A 1 214 ? -6.670 64.201 -13.218 1.00 53.31 214 ASP A O 1
ATOM 1733 N N . ALA A 1 215 ? -7.774 65.241 -14.882 1.00 48.31 215 ALA A N 1
ATOM 1734 C CA . ALA A 1 215 ? -6.642 65.819 -15.579 1.00 48.31 215 ALA A CA 1
ATOM 1735 C C . ALA A 1 215 ? -6.072 67.055 -14.859 1.00 48.31 215 ALA A C 1
ATOM 1737 O O . ALA A 1 215 ? -6.830 67.907 -14.395 1.00 48.31 215 ALA A O 1
ATOM 1738 N N . LYS A 1 216 ? -4.736 67.184 -14.874 1.00 46.69 216 LYS A N 1
ATOM 1739 C CA . LYS A 1 216 ? -3.934 68.425 -15.030 1.00 46.69 216 LYS A CA 1
ATOM 1740 C C . LYS A 1 216 ? -2.446 68.029 -15.014 1.00 46.69 216 LYS A C 1
ATOM 1742 O O . LYS A 1 216 ? -1.968 67.450 -14.053 1.00 46.69 216 LYS A O 1
ATOM 1747 N N . SER A 1 217 ? -1.770 68.093 -16.162 1.00 39.81 217 SER A N 1
ATOM 1748 C CA . SER A 1 217 ? -0.969 69.242 -16.625 1.00 39.81 217 SER A CA 1
ATOM 1749 C C . SER A 1 217 ? 0.382 69.371 -15.915 1.00 39.81 217 SER A C 1
ATOM 1751 O O . SER A 1 217 ? 0.415 69.927 -14.826 1.00 39.81 217 SER A O 1
ATOM 1753 N N . SER A 1 218 ? 1.471 68.978 -16.593 1.00 47.84 218 SER A N 1
ATOM 1754 C CA . SER A 1 218 ? 2.580 69.883 -16.976 1.00 47.84 218 SER A CA 1
ATOM 1755 C C . SER A 1 218 ? 3.778 69.111 -17.558 1.00 47.84 218 SER A C 1
ATOM 1757 O O . SER A 1 218 ? 4.301 68.194 -16.933 1.00 47.84 218 SER A O 1
ATOM 1759 N N . ILE A 1 219 ? 4.204 69.525 -18.755 1.00 45.78 219 ILE A N 1
ATOM 1760 C CA . ILE A 1 219 ? 5.473 69.204 -19.443 1.00 45.78 219 ILE A CA 1
ATOM 1761 C C . ILE A 1 219 ? 6.559 70.149 -18.866 1.00 45.78 219 ILE A C 1
ATOM 1763 O O . ILE A 1 219 ? 6.196 71.262 -18.475 1.00 45.78 219 ILE A O 1
ATOM 1767 N N . PRO A 1 220 ? 7.856 69.768 -18.784 1.00 54.62 220 PRO A N 1
ATOM 1768 C CA . PRO A 1 220 ? 8.793 70.217 -19.824 1.00 54.62 220 PRO A CA 1
ATOM 1769 C C . PRO A 1 220 ? 9.913 69.229 -20.235 1.00 54.62 220 PRO A C 1
ATOM 1771 O O . PRO A 1 220 ? 10.535 68.536 -19.439 1.00 54.62 220 PRO A O 1
ATOM 1774 N N . THR A 1 221 ? 10.140 69.272 -21.545 1.00 49.25 221 THR A N 1
ATOM 1775 C CA . THR A 1 221 ? 11.316 69.043 -22.407 1.00 49.25 221 THR A CA 1
ATOM 1776 C C . THR A 1 221 ? 12.744 68.973 -21.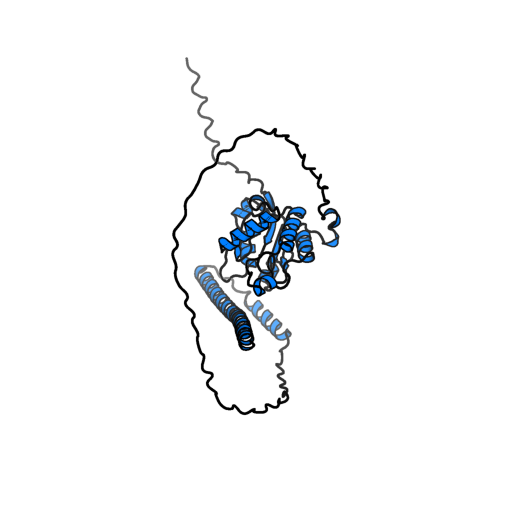829 1.00 49.25 221 THR A C 1
ATOM 1778 O O . THR A 1 221 ? 13.134 69.806 -21.017 1.00 49.25 221 THR A O 1
ATOM 1781 N N . GLY A 1 222 ? 13.575 68.133 -22.470 1.00 35.31 222 GLY A N 1
ATOM 1782 C CA . GLY A 1 222 ? 15.045 68.260 -22.594 1.00 35.31 222 GLY A CA 1
ATOM 1783 C C . GLY A 1 222 ? 15.720 66.878 -22.640 1.00 35.31 222 GLY A C 1
ATOM 1784 O O . GLY A 1 222 ? 15.578 66.122 -21.695 1.00 35.31 222 GLY A O 1
ATOM 1785 N N . SER A 1 223 ? 16.299 66.370 -23.736 1.00 36.44 223 SER A N 1
ATOM 1786 C CA . SER A 1 223 ? 17.482 66.797 -24.512 1.00 36.44 223 SER A CA 1
ATOM 1787 C C . SER A 1 223 ? 18.606 65.749 -24.375 1.00 36.44 223 SER A C 1
ATOM 1789 O O . SER A 1 223 ? 19.158 65.563 -23.300 1.00 36.44 223 SER A O 1
ATOM 1791 N N . THR A 1 224 ? 18.962 65.131 -25.510 1.00 41.41 224 THR A N 1
ATOM 1792 C CA . THR A 1 224 ? 20.313 64.694 -25.939 1.00 41.41 224 THR A CA 1
ATOM 1793 C C . THR A 1 224 ? 21.156 63.743 -25.070 1.00 41.41 224 THR A C 1
ATOM 1795 O O . THR A 1 224 ? 21.708 64.137 -24.050 1.00 41.41 224 THR A O 1
ATOM 1798 N N . SER A 1 225 ? 21.478 62.558 -25.605 1.00 40.09 225 SER A N 1
ATOM 1799 C CA . SER A 1 225 ? 22.856 62.199 -26.019 1.00 40.09 225 SER A CA 1
ATOM 1800 C C . SER A 1 225 ? 22.947 60.756 -26.545 1.00 40.09 225 SER A C 1
ATOM 1802 O O . SER A 1 225 ? 22.184 59.868 -26.182 1.00 40.09 225 SER A O 1
ATOM 1804 N N . ARG A 1 226 ? 23.877 60.567 -27.481 1.00 39.66 226 ARG A N 1
ATOM 1805 C CA . ARG A 1 226 ? 24.251 59.358 -28.239 1.00 39.66 226 ARG A CA 1
ATOM 1806 C C . ARG A 1 226 ? 25.749 59.081 -27.911 1.00 39.66 226 ARG A C 1
ATOM 1808 O O . ARG A 1 226 ? 26.377 59.978 -27.356 1.00 39.66 226 ARG A O 1
ATOM 1815 N N . PRO A 1 227 ? 26.407 58.073 -28.521 1.00 63.81 227 PRO A N 1
ATOM 1816 C CA . PRO A 1 227 ? 26.617 56.652 -28.169 1.00 63.81 227 PRO A CA 1
ATOM 1817 C C . PRO A 1 227 ? 28.066 56.392 -27.622 1.00 63.81 227 PRO A C 1
ATOM 1819 O O . PRO A 1 227 ? 28.663 57.368 -27.174 1.00 63.81 227 PRO A O 1
ATOM 1822 N N . PRO A 1 228 ? 28.661 55.160 -27.602 1.00 58.12 228 PRO A N 1
ATOM 1823 C CA . PRO A 1 228 ? 29.093 54.358 -28.782 1.00 58.12 228 PRO A CA 1
ATOM 1824 C C . PRO A 1 228 ? 28.802 52.832 -28.669 1.00 58.12 228 PRO A C 1
ATOM 1826 O O . PRO A 1 228 ? 28.730 52.272 -27.585 1.00 58.12 228 PRO A O 1
ATOM 1829 N N . LYS A 1 229 ? 28.395 52.144 -29.749 1.00 47.19 229 LYS A N 1
ATOM 1830 C CA . LYS A 1 229 ? 29.205 51.283 -30.652 1.00 47.19 229 LYS A CA 1
ATOM 1831 C C . LYS A 1 229 ? 30.292 50.429 -29.975 1.00 47.19 229 LYS A C 1
ATOM 1833 O O . LYS A 1 229 ? 31.288 50.978 -29.530 1.00 47.19 229 LYS A O 1
ATOM 1838 N N . ASN A 1 230 ? 30.167 49.102 -30.095 1.00 41.53 230 ASN A N 1
ATOM 1839 C CA . ASN A 1 230 ? 31.309 48.226 -30.360 1.00 41.53 230 ASN A CA 1
ATOM 1840 C C . ASN A 1 230 ? 30.907 47.001 -31.195 1.00 41.53 230 ASN A C 1
ATOM 1842 O O . ASN A 1 230 ? 29.918 46.328 -30.916 1.00 41.53 230 ASN A O 1
ATOM 1846 N N . ASN A 1 231 ? 31.699 46.793 -32.247 1.00 38.78 231 ASN A N 1
ATOM 1847 C CA . ASN A 1 231 ? 31.695 45.683 -33.193 1.00 38.78 231 ASN A CA 1
ATOM 1848 C C . ASN A 1 231 ? 32.418 44.469 -32.605 1.00 38.78 231 ASN A C 1
ATOM 1850 O O . ASN A 1 231 ? 33.420 44.666 -31.930 1.00 38.78 231 ASN A O 1
ATOM 1854 N N . LEU A 1 232 ? 31.996 43.263 -32.984 1.00 40.44 232 LEU A N 1
ATOM 1855 C CA . LEU A 1 232 ? 32.788 42.036 -33.209 1.00 40.44 232 LEU A CA 1
ATOM 1856 C C . LEU A 1 232 ? 31.764 40.934 -33.552 1.00 40.44 232 LEU A C 1
ATOM 1858 O O . LEU A 1 232 ? 30.689 40.919 -32.969 1.00 40.44 232 LEU A O 1
ATOM 1862 N N . ALA A 1 233 ? 31.974 39.945 -34.406 1.00 39.75 233 ALA A N 1
ATOM 1863 C CA . ALA A 1 233 ? 32.826 39.703 -35.559 1.00 39.75 233 ALA A CA 1
ATOM 1864 C C . ALA A 1 233 ? 32.257 38.404 -36.162 1.00 39.75 233 ALA A C 1
ATOM 1866 O O . ALA A 1 233 ? 31.836 37.508 -35.430 1.00 39.75 233 ALA A O 1
ATOM 1867 N N . VAL A 1 234 ? 32.183 38.344 -37.488 1.00 40.81 234 VAL A N 1
ATOM 1868 C CA . VAL A 1 234 ? 31.626 37.225 -38.256 1.00 40.81 234 VAL A CA 1
ATOM 1869 C C . VAL A 1 234 ? 32.654 36.093 -38.307 1.00 40.81 234 VAL A C 1
ATOM 1871 O O . VAL A 1 234 ? 33.829 36.349 -38.556 1.00 40.81 234 VAL A O 1
ATOM 1874 N N . GLY A 1 235 ? 32.211 34.856 -38.084 1.00 35.00 235 GLY A N 1
ATOM 1875 C CA . GLY A 1 235 ? 33.002 33.643 -38.285 1.00 35.00 235 GLY A CA 1
ATOM 1876 C C . GLY A 1 235 ? 32.155 32.574 -38.965 1.00 35.00 235 GLY A C 1
ATOM 1877 O O . GLY A 1 235 ? 31.528 31.763 -38.290 1.00 35.00 235 GLY A O 1
ATOM 1878 N N . GLU A 1 236 ? 32.112 32.604 -40.297 1.00 39.69 236 GLU A N 1
ATOM 1879 C CA . GLU A 1 236 ? 31.639 31.495 -41.129 1.00 39.69 236 GLU A CA 1
ATOM 1880 C C . GLU A 1 236 ? 32.669 30.359 -41.083 1.00 39.69 236 GLU A C 1
ATOM 1882 O O . GLU A 1 236 ? 33.827 30.543 -41.455 1.00 39.69 236 GLU A O 1
ATOM 1887 N N . PHE A 1 237 ? 32.244 29.175 -40.641 1.00 36.34 237 PHE A N 1
ATOM 1888 C CA . PHE A 1 237 ? 32.988 27.930 -40.818 1.00 36.34 237 PHE A CA 1
ATOM 1889 C C . PHE A 1 237 ? 32.305 27.110 -41.913 1.00 36.34 237 PHE A C 1
ATOM 1891 O O . PHE A 1 237 ? 31.266 26.490 -41.695 1.00 36.34 237 PHE A O 1
ATOM 1898 N N . VAL A 1 238 ? 32.910 27.115 -43.100 1.00 38.25 238 VAL A N 1
ATOM 1899 C CA . VAL A 1 238 ? 32.619 26.173 -44.182 1.00 38.25 238 VAL A CA 1
ATOM 1900 C C . VAL A 1 238 ? 33.450 24.918 -43.923 1.00 38.25 238 VAL A C 1
ATOM 1902 O O . VAL A 1 238 ? 34.677 24.972 -43.926 1.00 38.25 238 VAL A O 1
ATOM 1905 N N . VAL A 1 239 ? 32.790 23.785 -43.680 1.00 40.00 239 VAL A N 1
ATOM 1906 C CA . VAL A 1 239 ? 33.431 22.464 -43.653 1.00 40.00 239 VAL A CA 1
ATOM 1907 C C . VAL A 1 239 ? 33.003 21.713 -44.908 1.00 40.00 239 VAL A C 1
ATOM 1909 O O . VAL A 1 239 ? 31.914 21.145 -44.968 1.00 40.00 239 VAL A O 1
ATOM 1912 N N . GLU A 1 240 ? 33.872 21.709 -45.916 1.00 36.94 240 GLU A N 1
ATOM 1913 C CA . GLU A 1 240 ? 33.795 20.774 -47.037 1.00 36.94 240 GLU A CA 1
ATOM 1914 C C . GLU A 1 240 ? 34.101 19.357 -46.530 1.00 36.94 240 GLU A C 1
ATOM 1916 O O . GLU A 1 240 ? 35.228 19.046 -46.138 1.00 36.94 240 GLU A O 1
ATOM 1921 N N . ARG A 1 241 ? 33.105 18.463 -46.546 1.00 39.97 241 ARG A N 1
ATOM 1922 C CA . ARG A 1 241 ? 33.350 17.018 -46.456 1.00 39.97 241 ARG A CA 1
ATOM 1923 C C . ARG A 1 241 ? 33.494 16.450 -47.862 1.00 39.97 241 ARG A C 1
ATOM 1925 O O . ARG A 1 241 ? 32.524 16.368 -48.611 1.00 39.97 241 ARG A O 1
ATOM 1932 N N . LYS A 1 242 ? 34.714 16.018 -48.184 1.00 38.00 242 LYS A N 1
ATOM 1933 C CA . LYS A 1 242 ? 35.006 15.112 -49.299 1.00 38.00 242 LYS A CA 1
ATOM 1934 C C . LYS A 1 242 ? 34.264 13.792 -49.088 1.00 38.00 242 LYS A C 1
ATOM 1936 O O . LYS A 1 242 ? 34.485 13.111 -48.089 1.00 38.00 242 LYS A O 1
ATOM 1941 N N . VAL A 1 243 ? 33.416 13.438 -50.046 1.00 37.56 243 VAL A N 1
ATOM 1942 C CA . VAL A 1 243 ? 32.849 12.097 -50.197 1.00 37.56 243 VAL A CA 1
ATOM 1943 C C . VAL A 1 243 ? 33.916 11.228 -50.862 1.00 37.56 243 VAL A C 1
ATOM 1945 O O . VAL A 1 243 ? 34.315 11.499 -51.991 1.00 37.56 243 VAL A O 1
ATOM 1948 N N . SER A 1 244 ? 34.420 10.223 -50.146 1.00 41.75 244 SER A N 1
ATOM 1949 C CA . SER A 1 244 ? 35.263 9.164 -50.707 1.00 41.75 244 SER A CA 1
ATOM 1950 C C . SER A 1 244 ? 34.407 7.933 -50.988 1.00 41.75 244 SER A C 1
ATOM 1952 O O . SER A 1 244 ? 33.799 7.374 -50.075 1.00 41.75 244 SER A O 1
ATOM 1954 N N . GLU A 1 245 ? 34.372 7.535 -52.254 1.00 40.22 245 GLU A N 1
ATOM 1955 C CA . GLU A 1 245 ? 33.741 6.321 -52.765 1.00 40.22 245 GLU A CA 1
ATOM 1956 C C . GLU A 1 245 ? 34.396 5.066 -52.155 1.00 40.22 245 GLU A C 1
ATOM 1958 O O . GLU A 1 245 ? 35.622 4.956 -52.107 1.00 40.22 245 GLU A O 1
ATOM 1963 N N . ILE A 1 246 ? 33.582 4.103 -51.707 1.00 41.16 246 ILE A N 1
ATOM 1964 C CA . ILE A 1 246 ? 34.021 2.745 -51.348 1.00 41.16 246 ILE A CA 1
ATOM 1965 C C . ILE A 1 246 ? 33.294 1.755 -52.274 1.00 41.16 246 ILE A C 1
ATOM 1967 O O . ILE A 1 246 ? 32.072 1.850 -52.413 1.00 41.16 246 ILE A O 1
ATOM 1971 N N . PRO A 1 247 ? 34.002 0.800 -52.905 1.00 46.09 247 PRO A N 1
ATOM 1972 C CA . PRO A 1 247 ? 33.418 -0.097 -53.892 1.00 46.09 247 PRO A CA 1
ATOM 1973 C C . PRO A 1 247 ? 32.731 -1.327 -53.273 1.00 46.09 247 PRO A C 1
ATOM 1975 O O . PRO A 1 247 ? 33.249 -1.967 -52.361 1.00 46.09 247 PRO A O 1
ATOM 1978 N N . GLY A 1 248 ? 31.579 -1.668 -53.861 1.00 39.62 248 GLY A N 1
ATOM 1979 C CA . GLY A 1 248 ? 31.067 -3.017 -54.133 1.00 39.62 248 GLY A CA 1
ATOM 1980 C C . GLY A 1 248 ? 31.162 -4.097 -53.049 1.00 39.62 248 GLY A C 1
ATOM 1981 O O . GLY A 1 248 ? 32.176 -4.781 -52.932 1.00 39.62 248 GLY A O 1
ATOM 1982 N N . LYS A 1 249 ? 30.031 -4.399 -52.396 1.00 40.22 249 LYS A N 1
ATOM 1983 C CA . LYS A 1 249 ? 29.785 -5.718 -51.789 1.00 40.22 249 LYS A CA 1
ATOM 1984 C C . LYS A 1 249 ? 28.648 -6.431 -52.513 1.00 40.22 249 LYS A C 1
ATOM 1986 O O . LYS A 1 249 ? 27.568 -5.885 -52.709 1.00 40.22 249 LYS A O 1
ATOM 1991 N N . GLN A 1 250 ? 28.955 -7.649 -52.943 1.00 41.03 250 GLN A N 1
ATOM 1992 C CA . GLN A 1 250 ? 28.099 -8.549 -53.704 1.00 41.03 250 GLN A CA 1
ATOM 1993 C C . GLN A 1 250 ? 26.945 -9.078 -52.840 1.00 41.03 250 GLN A C 1
ATOM 1995 O O . GLN A 1 250 ? 27.141 -9.459 -51.686 1.00 41.03 250 GLN A O 1
ATOM 2000 N N . HIS A 1 251 ? 25.748 -9.132 -53.426 1.00 36.28 251 HIS A N 1
ATOM 2001 C CA . HIS A 1 251 ? 24.577 -9.791 -52.858 1.00 36.28 251 HIS A CA 1
ATOM 2002 C C . HIS A 1 251 ? 24.782 -11.314 -52.833 1.00 36.28 251 HIS A C 1
ATOM 2004 O O . HIS A 1 251 ? 24.850 -11.948 -53.884 1.00 36.28 251 HIS A O 1
ATOM 2010 N N . SER A 1 252 ? 24.839 -11.900 -51.635 1.00 39.62 252 SER A N 1
ATOM 2011 C CA . SER A 1 252 ? 24.700 -13.344 -51.423 1.00 39.62 252 SER A CA 1
ATOM 2012 C C . SER A 1 252 ? 23.250 -13.657 -51.061 1.00 39.62 252 SER A C 1
ATOM 2014 O O . SER A 1 252 ? 22.699 -13.129 -50.096 1.00 39.62 252 SER A O 1
ATOM 2016 N N . THR A 1 253 ? 22.617 -14.479 -51.889 1.00 38.78 253 THR A N 1
ATOM 2017 C CA . THR A 1 253 ? 21.222 -14.903 -51.789 1.00 38.78 253 THR A CA 1
ATOM 2018 C C . THR A 1 253 ? 21.089 -15.954 -50.682 1.00 38.78 253 THR A C 1
ATOM 2020 O O . THR A 1 253 ? 21.566 -17.077 -50.828 1.00 38.78 253 THR A O 1
ATOM 2023 N N . PHE A 1 254 ? 20.441 -15.610 -49.568 1.00 34.28 254 PHE A N 1
ATOM 2024 C CA . PHE A 1 254 ? 20.129 -16.558 -48.494 1.00 34.28 254 PHE A CA 1
ATOM 2025 C C . PHE A 1 254 ? 18.756 -17.192 -48.762 1.00 34.28 254 PHE A C 1
ATOM 2027 O O . PHE A 1 254 ? 17.740 -16.499 -48.770 1.00 34.28 254 PHE A O 1
ATOM 2034 N N . GLN A 1 255 ? 18.716 -18.506 -49.001 1.00 43.91 255 GLN A N 1
ATOM 2035 C CA . GLN A 1 255 ? 17.467 -19.274 -49.022 1.00 43.91 255 GLN A CA 1
ATOM 2036 C C . GLN A 1 255 ? 17.155 -19.833 -47.624 1.00 43.91 255 GLN A C 1
ATOM 2038 O O . GLN A 1 255 ? 18.063 -20.349 -46.965 1.00 43.91 255 GLN A O 1
ATOM 2043 N N . PRO A 1 256 ? 15.891 -19.792 -47.163 1.00 40.53 256 PRO A N 1
ATOM 2044 C CA . PRO A 1 256 ? 15.518 -20.338 -45.866 1.00 40.53 256 PRO A CA 1
ATOM 2045 C C . PRO A 1 256 ? 15.439 -21.871 -45.918 1.00 40.53 256 PRO A C 1
ATOM 2047 O O . PRO A 1 256 ? 14.684 -22.451 -46.700 1.00 40.53 256 PRO A O 1
ATOM 2050 N N . LYS A 1 257 ? 16.207 -22.540 -45.049 1.00 43.00 257 LYS A N 1
ATOM 2051 C CA . LYS A 1 257 ? 16.060 -23.976 -44.776 1.00 43.00 257 LYS A CA 1
ATOM 2052 C C . LYS A 1 257 ? 14.868 -24.215 -43.843 1.00 43.00 257 LYS A C 1
ATOM 2054 O O . LYS A 1 257 ? 14.727 -23.559 -42.817 1.00 43.00 257 LYS A O 1
ATOM 2059 N N . GLN A 1 258 ? 14.041 -25.182 -44.229 1.00 41.09 258 GLN A N 1
ATOM 2060 C CA . GLN A 1 258 ? 12.905 -25.732 -43.483 1.00 41.09 258 GLN A CA 1
ATOM 2061 C C . GLN A 1 258 ? 13.329 -26.283 -42.102 1.00 41.09 258 GLN A C 1
ATOM 2063 O O . GLN A 1 258 ? 14.429 -26.835 -41.993 1.00 41.09 258 GLN A O 1
ATOM 2068 N N . PRO A 1 259 ? 12.477 -26.203 -41.060 1.00 43.25 259 PRO A N 1
ATOM 2069 C CA . PRO A 1 259 ? 12.799 -26.741 -39.743 1.00 43.25 259 PRO A CA 1
ATOM 2070 C C . PRO A 1 259 ? 12.644 -28.268 -39.700 1.00 43.25 259 PRO A C 1
ATOM 2072 O O . PRO A 1 259 ? 11.585 -28.823 -39.992 1.00 43.25 259 PRO A O 1
ATOM 2075 N N . VAL A 1 260 ? 13.718 -28.944 -39.289 1.00 39.22 260 VAL A N 1
ATOM 2076 C CA . VAL A 1 260 ? 13.739 -30.371 -38.950 1.00 39.22 260 VAL A CA 1
ATOM 2077 C C . VAL A 1 260 ? 13.202 -30.534 -37.528 1.00 39.22 260 VAL A C 1
ATOM 2079 O O . VAL A 1 260 ? 13.722 -29.936 -36.587 1.00 39.22 260 VAL A O 1
ATOM 2082 N N . GLY A 1 261 ? 12.141 -31.328 -37.377 1.00 36.88 261 GLY A N 1
ATOM 2083 C CA . GLY A 1 261 ? 11.541 -31.645 -36.085 1.00 36.88 261 GLY A CA 1
ATOM 2084 C C . GLY A 1 261 ? 12.434 -32.553 -35.243 1.00 36.88 261 GLY A C 1
ATOM 2085 O O . GLY A 1 261 ? 12.896 -33.585 -35.722 1.00 36.88 261 GLY A O 1
ATOM 2086 N N . ASN A 1 262 ? 12.617 -32.194 -33.971 1.00 35.16 262 ASN A N 1
ATOM 2087 C CA . ASN A 1 262 ? 13.211 -33.068 -32.965 1.00 35.16 262 ASN A CA 1
ATOM 2088 C C . ASN A 1 262 ? 12.192 -33.367 -31.862 1.00 35.16 262 ASN A C 1
ATOM 2090 O O . ASN A 1 262 ? 11.848 -32.519 -31.040 1.00 35.16 262 ASN A O 1
ATOM 2094 N N . ASN A 1 263 ? 11.740 -34.620 -31.861 1.00 36.44 263 ASN A N 1
ATOM 2095 C CA . ASN A 1 263 ? 11.042 -35.269 -30.763 1.00 36.44 263 ASN A CA 1
ATOM 2096 C C . ASN A 1 263 ? 12.040 -35.570 -29.636 1.00 36.44 263 ASN A C 1
ATOM 2098 O O . ASN A 1 263 ? 12.914 -36.412 -29.814 1.00 36.44 263 ASN A O 1
ATOM 2102 N N . ASN A 1 264 ? 11.860 -34.962 -28.462 1.00 34.41 264 ASN A N 1
ATOM 2103 C CA . ASN A 1 264 ? 12.455 -35.445 -27.214 1.00 34.41 264 ASN A CA 1
ATOM 2104 C C . ASN A 1 264 ? 11.337 -35.754 -26.212 1.00 34.41 264 ASN A C 1
ATOM 2106 O O . ASN A 1 264 ? 10.844 -34.883 -25.497 1.00 34.41 264 ASN A O 1
ATOM 2110 N N . GLN A 1 265 ? 10.922 -37.022 -26.178 1.00 32.94 265 GLN A N 1
ATOM 2111 C CA . GLN A 1 265 ? 10.087 -37.571 -25.115 1.00 32.94 265 GLN A CA 1
ATOM 2112 C C . GLN A 1 265 ? 10.965 -37.822 -23.883 1.00 32.94 265 GLN A C 1
ATOM 2114 O O . GLN A 1 265 ? 11.704 -38.801 -23.819 1.00 32.94 265 GLN A O 1
ATOM 2119 N N . ILE A 1 266 ? 10.874 -36.946 -22.883 1.00 36.06 266 ILE A N 1
ATOM 2120 C CA . ILE A 1 266 ? 11.385 -37.228 -21.538 1.00 36.06 266 ILE A CA 1
ATOM 2121 C C . ILE A 1 266 ? 10.277 -37.962 -20.780 1.00 36.06 266 ILE A C 1
ATOM 2123 O O . ILE A 1 266 ? 9.256 -37.376 -20.412 1.00 36.06 266 ILE A O 1
ATOM 2127 N N . ALA A 1 267 ? 10.476 -39.261 -20.563 1.00 35.59 267 ALA A N 1
ATOM 2128 C CA . ALA A 1 267 ? 9.587 -40.105 -19.778 1.00 35.59 267 ALA A CA 1
ATOM 2129 C C . ALA A 1 267 ? 9.499 -39.592 -18.328 1.00 35.59 267 ALA A C 1
ATOM 2131 O O . ALA A 1 267 ? 10.451 -39.683 -17.551 1.00 35.59 267 ALA A O 1
ATOM 2132 N N . ARG A 1 268 ? 8.338 -39.049 -17.943 1.00 42.66 268 ARG A N 1
ATOM 2133 C CA . ARG A 1 268 ? 8.033 -38.705 -16.549 1.00 42.66 268 ARG A CA 1
ATOM 2134 C C . ARG A 1 268 ? 7.685 -39.984 -15.791 1.00 42.66 268 ARG A C 1
ATOM 2136 O O . ARG A 1 268 ? 6.714 -40.656 -16.129 1.00 42.66 268 ARG A O 1
ATOM 2143 N N . LYS A 1 269 ? 8.454 -40.312 -14.748 1.00 51.88 269 LYS A N 1
ATOM 2144 C CA . LYS A 1 269 ? 8.074 -41.371 -13.801 1.00 51.88 269 LYS A CA 1
ATOM 2145 C C . LYS A 1 269 ? 6.803 -40.956 -13.035 1.00 51.88 269 LYS A C 1
ATOM 2147 O O . LYS A 1 269 ? 6.668 -39.776 -12.702 1.00 51.88 269 LYS A O 1
ATOM 2152 N N . PRO A 1 270 ? 5.876 -41.883 -12.737 1.00 55.72 270 PRO A N 1
ATOM 2153 C CA . PRO A 1 270 ? 4.629 -41.544 -12.065 1.00 55.72 270 PRO A CA 1
ATOM 2154 C C . PRO A 1 270 ? 4.857 -41.061 -10.623 1.00 55.72 270 PRO A C 1
ATOM 2156 O O . PRO A 1 270 ? 5.630 -41.642 -9.862 1.00 55.72 270 PRO A O 1
ATOM 2159 N N . ILE A 1 271 ? 4.104 -40.031 -10.225 1.00 46.69 271 ILE A N 1
ATOM 2160 C CA . ILE A 1 271 ? 4.077 -39.400 -8.886 1.00 46.69 271 ILE A CA 1
ATOM 2161 C C . ILE A 1 271 ? 3.819 -40.405 -7.737 1.00 46.69 271 ILE A C 1
ATOM 2163 O O . ILE A 1 271 ? 4.109 -40.117 -6.572 1.00 46.69 271 ILE A O 1
ATOM 2167 N N . SER A 1 272 ? 3.318 -41.605 -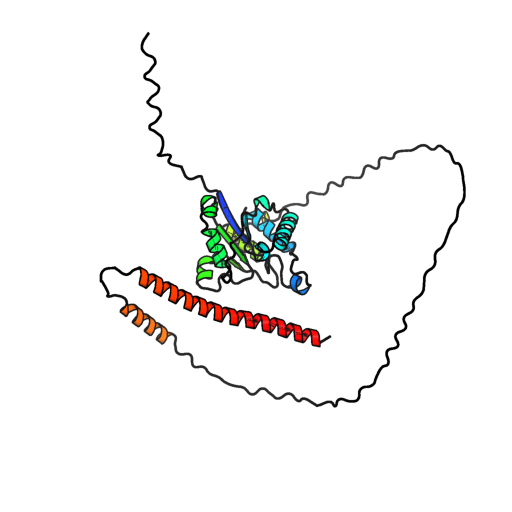8.038 1.00 51.53 272 SER A N 1
ATOM 2168 C CA . SER A 1 272 ? 3.096 -42.676 -7.061 1.00 51.53 272 SER A CA 1
ATOM 2169 C C . SER A 1 272 ? 4.391 -43.225 -6.445 1.00 51.53 272 SER A C 1
ATOM 2171 O O . SER A 1 272 ? 4.393 -43.547 -5.258 1.00 51.53 272 SER A O 1
ATOM 2173 N N . GLU A 1 273 ? 5.507 -43.255 -7.182 1.00 52.16 273 GLU A N 1
ATOM 2174 C CA . GLU A 1 273 ? 6.798 -43.723 -6.647 1.00 52.16 273 GLU A CA 1
ATOM 2175 C C . GLU A 1 273 ? 7.411 -42.737 -5.641 1.00 52.16 273 GLU A C 1
ATOM 2177 O O . GLU A 1 273 ? 8.038 -43.141 -4.659 1.00 52.16 273 GLU A O 1
ATOM 2182 N N . PHE A 1 274 ? 7.178 -41.435 -5.829 1.00 45.41 274 PHE A N 1
ATOM 2183 C CA . PHE A 1 274 ? 7.694 -40.397 -4.933 1.00 45.41 274 PHE A CA 1
ATOM 2184 C C . PHE A 1 274 ? 6.988 -40.422 -3.567 1.00 45.41 274 PHE A C 1
ATOM 2186 O O . PHE A 1 274 ? 7.618 -40.254 -2.524 1.00 45.41 274 PHE A O 1
ATOM 2193 N N . ARG A 1 275 ? 5.681 -40.727 -3.555 1.00 53.25 275 ARG A N 1
ATOM 2194 C CA . ARG A 1 275 ? 4.891 -40.873 -2.319 1.00 53.25 275 ARG A CA 1
ATOM 2195 C C . ARG A 1 275 ? 5.271 -42.113 -1.505 1.00 53.25 275 ARG A C 1
ATOM 2197 O O . ARG A 1 275 ? 5.131 -42.081 -0.285 1.00 53.25 275 ARG A O 1
ATOM 2204 N N . LYS A 1 276 ? 5.769 -43.177 -2.146 1.00 64.44 276 LYS A N 1
ATOM 2205 C CA . LYS A 1 276 ? 6.221 -44.392 -1.449 1.00 64.44 276 LYS A CA 1
ATOM 2206 C C . LYS A 1 276 ? 7.522 -44.145 -0.674 1.00 64.44 276 LYS A C 1
ATOM 2208 O O . LYS A 1 276 ? 7.578 -44.440 0.515 1.00 64.44 276 LYS A O 1
ATOM 2213 N N . LYS A 1 277 ? 8.498 -43.469 -1.294 1.00 59.22 277 LYS A N 1
ATOM 2214 C CA . LYS A 1 277 ? 9.771 -43.105 -0.640 1.00 59.22 277 LYS A CA 1
ATOM 2215 C C . LYS A 1 277 ? 9.615 -42.118 0.522 1.00 59.22 277 LYS A C 1
ATOM 2217 O O . LYS A 1 277 ? 10.408 -42.153 1.459 1.00 59.22 277 LYS A O 1
ATOM 2222 N N . LEU A 1 278 ? 8.603 -41.248 0.485 1.00 49.91 278 LEU A N 1
ATOM 2223 C CA . LEU A 1 278 ? 8.330 -40.315 1.586 1.00 49.91 278 LEU A CA 1
ATOM 2224 C C . LEU A 1 278 ? 7.735 -41.010 2.821 1.00 49.91 278 LEU A C 1
ATOM 2226 O O . LEU A 1 278 ? 8.047 -40.616 3.940 1.00 49.91 278 LEU A O 1
ATOM 2230 N N . LYS A 1 279 ? 6.922 -42.057 2.627 1.00 58.16 279 LYS A N 1
ATOM 2231 C CA . LYS A 1 279 ? 6.348 -42.839 3.734 1.00 58.16 279 LYS A CA 1
ATOM 2232 C C . LYS A 1 279 ? 7.367 -43.771 4.389 1.00 58.16 279 LYS A C 1
ATOM 2234 O O . LYS A 1 279 ? 7.333 -43.926 5.602 1.00 58.16 279 LYS A O 1
ATOM 2239 N N . GLU A 1 280 ? 8.295 -44.335 3.616 1.00 57.19 280 GLU A N 1
ATOM 2240 C CA . GLU A 1 280 ? 9.386 -45.158 4.163 1.00 57.19 280 GLU A CA 1
ATOM 2241 C C . GLU A 1 280 ? 10.344 -44.320 5.031 1.00 57.19 280 GLU A C 1
ATOM 2243 O O . GLU A 1 280 ? 10.723 -44.762 6.107 1.00 57.19 280 GLU A O 1
ATOM 2248 N N . LYS A 1 281 ? 10.626 -43.057 4.666 1.00 49.38 281 LYS A N 1
ATOM 2249 C CA . LYS A 1 281 ? 11.467 -42.160 5.485 1.00 49.38 281 LYS A CA 1
ATOM 2250 C C . LYS A 1 281 ? 10.827 -41.662 6.787 1.00 49.38 281 LYS A C 1
ATOM 2252 O O . LYS A 1 281 ? 11.562 -41.319 7.706 1.00 49.38 281 LYS A O 1
ATOM 2257 N N . GLN A 1 282 ? 9.497 -41.584 6.874 1.00 44.22 282 GLN A N 1
ATOM 2258 C CA . GLN A 1 282 ? 8.809 -41.121 8.092 1.00 44.22 282 GLN A CA 1
ATOM 2259 C C . GLN A 1 282 ? 8.708 -42.202 9.177 1.00 44.22 282 GLN A C 1
ATOM 2261 O O . GLN A 1 282 ? 8.577 -41.863 10.350 1.00 44.22 282 GLN A O 1
ATOM 2266 N N . ASN A 1 283 ? 8.809 -43.483 8.814 1.00 44.34 283 ASN A N 1
ATOM 2267 C CA . ASN A 1 283 ? 8.746 -44.579 9.784 1.00 44.34 283 ASN A CA 1
ATOM 2268 C C . ASN A 1 283 ? 10.087 -44.853 10.486 1.00 44.34 283 ASN A C 1
ATOM 2270 O O . ASN A 1 283 ? 10.080 -45.401 11.583 1.00 44.34 283 ASN A O 1
ATOM 2274 N N . ASP A 1 284 ? 11.213 -44.408 9.923 1.00 43.22 284 ASP A N 1
ATOM 2275 C CA . ASP A 1 284 ? 12.541 -44.599 10.527 1.00 43.22 284 ASP A CA 1
ATOM 2276 C C . ASP A 1 284 ? 12.869 -43.587 11.643 1.00 43.22 284 ASP A C 1
A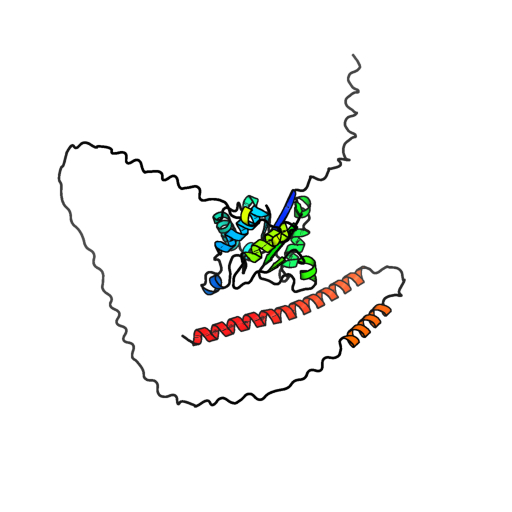TOM 2278 O O . ASP A 1 284 ? 13.908 -43.694 12.288 1.00 43.22 284 ASP A O 1
ATOM 2282 N N . THR A 1 285 ? 12.010 -42.590 11.901 1.00 45.38 285 THR A N 1
ATOM 2283 C CA . THR A 1 285 ? 12.303 -41.503 12.864 1.00 45.38 285 THR A CA 1
ATOM 2284 C C . THR A 1 285 ? 11.552 -41.595 14.197 1.00 45.38 285 THR A C 1
ATOM 2286 O O . THR A 1 285 ? 11.687 -40.708 15.036 1.00 45.38 285 THR A O 1
ATOM 2289 N N . LEU A 1 286 ? 10.792 -42.665 14.438 1.00 39.62 286 LEU A N 1
ATOM 2290 C CA . LEU A 1 286 ? 10.049 -42.876 15.686 1.00 39.62 286 LEU A CA 1
ATOM 2291 C C . LEU A 1 286 ? 10.554 -44.127 16.412 1.00 39.62 286 LEU A C 1
ATOM 2293 O O . LEU A 1 286 ? 9.866 -45.139 16.431 1.00 39.62 286 LEU A O 1
ATOM 2297 N N . ASN A 1 287 ? 11.767 -44.065 16.972 1.00 45.12 287 ASN A N 1
ATOM 2298 C CA . ASN A 1 287 ? 12.193 -44.869 18.131 1.00 45.12 287 ASN A CA 1
ATOM 2299 C C . ASN A 1 287 ? 13.628 -44.513 18.553 1.00 45.12 287 ASN A C 1
ATOM 2301 O O . ASN A 1 287 ? 14.559 -45.271 18.304 1.00 45.12 287 ASN A O 1
ATOM 2305 N N . VAL A 1 288 ? 13.817 -43.376 19.230 1.00 37.25 288 VAL A N 1
ATOM 2306 C CA . VAL A 1 288 ? 14.997 -43.164 20.088 1.00 37.25 288 VAL A CA 1
ATOM 2307 C C . VAL A 1 288 ? 14.582 -42.338 21.308 1.00 37.25 288 VAL A C 1
ATOM 2309 O O . VAL A 1 288 ? 14.437 -41.123 21.234 1.00 37.25 288 VAL A O 1
ATOM 2312 N N . THR A 1 289 ? 14.389 -43.004 22.444 1.00 44.69 289 THR A N 1
ATOM 2313 C CA . THR A 1 289 ? 14.392 -42.389 23.780 1.00 44.69 289 THR A CA 1
ATOM 2314 C C . THR A 1 289 ? 15.760 -42.621 24.416 1.00 44.69 289 THR A C 1
ATOM 2316 O O . THR A 1 289 ? 16.055 -43.736 24.848 1.00 44.69 289 THR A O 1
ATOM 2319 N N . GLN A 1 290 ? 16.582 -41.572 24.480 1.00 38.81 290 GLN A N 1
ATOM 2320 C CA . GLN A 1 290 ? 17.771 -41.466 25.336 1.00 38.81 290 GLN A CA 1
ATOM 2321 C C . GLN A 1 290 ? 17.909 -40.009 25.834 1.00 38.81 290 GLN A C 1
ATOM 2323 O O . GLN A 1 290 ? 17.398 -39.105 25.167 1.00 38.81 290 GLN A O 1
ATOM 2328 N N . PRO A 1 291 ? 18.530 -39.769 27.005 1.00 39.03 291 PRO A N 1
ATOM 2329 C CA . PRO A 1 291 ? 18.514 -38.475 27.681 1.00 39.03 291 PRO A CA 1
ATOM 2330 C C . PRO A 1 291 ? 19.430 -37.448 27.007 1.00 39.03 291 PRO A C 1
ATOM 2332 O O . PRO A 1 291 ? 20.447 -37.788 26.410 1.00 39.03 291 PRO A O 1
ATOM 2335 N N . ILE A 1 292 ? 19.029 -36.186 27.133 1.00 46.00 292 ILE A N 1
ATOM 2336 C CA . ILE A 1 292 ? 19.612 -34.997 26.514 1.00 46.00 292 ILE A CA 1
ATOM 2337 C C . ILE A 1 292 ? 20.881 -34.582 27.262 1.00 46.00 292 ILE A C 1
ATOM 2339 O O . ILE A 1 292 ? 20.785 -34.242 28.438 1.00 46.00 292 ILE A O 1
ATOM 2343 N N . ASP A 1 293 ? 22.013 -34.535 26.556 1.00 46.16 293 ASP A N 1
ATOM 2344 C CA . ASP A 1 293 ? 23.148 -33.664 26.892 1.00 46.16 293 ASP A CA 1
ATOM 2345 C C . ASP A 1 293 ? 24.024 -33.417 25.642 1.00 46.16 293 ASP A C 1
ATOM 2347 O O . ASP A 1 293 ? 25.114 -33.961 25.528 1.00 46.16 293 ASP A O 1
ATOM 2351 N N . ASP A 1 294 ? 23.496 -32.708 24.627 1.00 52.28 294 ASP A N 1
ATOM 2352 C CA . ASP A 1 294 ? 24.304 -3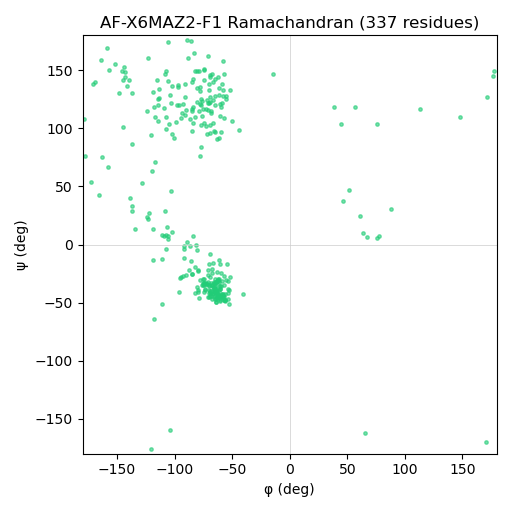2.132 23.521 1.00 52.28 294 ASP A CA 1
ATOM 2353 C C . ASP A 1 294 ? 23.467 -31.208 22.594 1.00 52.28 294 ASP A C 1
ATOM 2355 O O . ASP A 1 294 ? 23.376 -31.371 21.372 1.00 52.28 294 ASP A O 1
ATOM 2359 N N . THR A 1 295 ? 22.780 -30.215 23.170 1.00 50.44 295 THR A N 1
ATOM 2360 C CA . THR A 1 295 ? 21.930 -29.278 22.404 1.00 50.44 295 THR A CA 1
ATOM 2361 C C . THR A 1 295 ? 22.716 -28.349 21.470 1.00 50.44 295 THR A C 1
ATOM 2363 O O . THR A 1 295 ? 22.183 -27.932 20.441 1.00 50.44 295 THR A O 1
ATOM 2366 N N . ASP A 1 296 ? 23.994 -28.083 21.744 1.00 46.09 296 ASP A N 1
ATOM 2367 C CA . ASP A 1 296 ? 24.782 -27.110 20.972 1.00 46.09 296 ASP A CA 1
ATOM 2368 C C . ASP A 1 296 ? 25.265 -27.655 19.616 1.00 46.09 296 ASP A C 1
ATOM 2370 O O . ASP A 1 296 ? 25.348 -26.916 18.626 1.00 46.09 296 ASP A O 1
ATOM 2374 N N . GLN A 1 297 ? 25.506 -28.965 19.506 1.00 48.59 297 GLN A N 1
ATOM 2375 C CA . GLN A 1 297 ? 25.925 -29.579 18.240 1.00 48.59 297 GLN A CA 1
ATOM 2376 C C . GLN A 1 297 ? 24.761 -29.726 17.251 1.00 48.59 297 GLN A C 1
ATOM 2378 O O . GLN A 1 297 ? 24.942 -29.548 16.042 1.00 48.59 297 GLN A O 1
ATOM 2383 N N . LEU A 1 298 ? 23.548 -29.989 17.747 1.00 49.09 298 LEU A N 1
ATOM 2384 C CA . LEU A 1 298 ? 22.348 -30.092 16.911 1.00 49.09 298 LEU A CA 1
ATOM 2385 C C . LEU A 1 298 ? 21.930 -28.735 16.335 1.00 49.09 298 LEU A C 1
ATOM 2387 O O . LEU A 1 298 ? 21.605 -28.661 15.150 1.00 49.09 298 LEU A O 1
ATOM 2391 N N . VAL A 1 299 ? 22.019 -27.657 17.121 1.00 46.72 299 VAL A N 1
ATOM 2392 C CA . VAL A 1 299 ? 21.761 -26.287 16.642 1.00 46.72 299 VAL A CA 1
ATOM 2393 C C . VAL A 1 299 ? 22.800 -25.873 15.596 1.00 46.72 299 VAL A C 1
ATOM 2395 O O . VAL A 1 299 ? 22.445 -25.333 14.549 1.00 46.72 299 VAL A O 1
ATOM 2398 N N . THR A 1 300 ? 24.076 -26.208 15.810 1.00 47.56 300 THR A N 1
ATOM 2399 C CA . THR A 1 300 ? 25.149 -25.898 14.851 1.00 47.56 300 THR A CA 1
ATOM 2400 C C . THR A 1 300 ? 24.969 -26.635 13.518 1.00 47.56 300 THR A C 1
ATOM 2402 O O . THR A 1 300 ? 25.153 -26.050 12.449 1.00 47.56 300 THR A O 1
ATOM 2405 N N . ASN A 1 301 ? 24.566 -27.908 13.556 1.00 45.31 301 ASN A N 1
ATOM 2406 C CA . ASN A 1 301 ? 24.335 -28.704 12.348 1.00 45.31 301 ASN A CA 1
ATOM 2407 C C . ASN A 1 301 ? 23.043 -28.314 11.616 1.00 45.31 301 ASN A C 1
ATOM 2409 O O . ASN A 1 301 ? 23.009 -28.354 10.385 1.00 45.31 301 ASN A O 1
ATOM 2413 N N . TYR A 1 302 ? 22.006 -27.893 12.345 1.00 42.41 302 TYR A N 1
ATOM 2414 C CA . TYR A 1 302 ? 20.787 -27.340 11.756 1.00 42.41 302 TYR A CA 1
ATOM 2415 C C . TYR A 1 302 ? 21.079 -26.026 11.016 1.00 42.41 302 TYR A C 1
ATOM 2417 O O . TYR A 1 302 ? 20.734 -25.901 9.842 1.00 42.41 302 TYR A O 1
ATOM 2425 N N . ASN A 1 303 ? 21.824 -25.111 11.647 1.00 41.91 303 ASN A N 1
ATOM 2426 C CA . ASN A 1 303 ? 22.178 -23.815 11.060 1.00 41.91 303 ASN A CA 1
ATOM 2427 C C . ASN A 1 303 ? 23.048 -23.953 9.795 1.00 41.91 303 ASN A C 1
ATOM 2429 O O . ASN A 1 303 ? 22.781 -23.301 8.786 1.00 41.91 303 ASN A O 1
ATOM 2433 N N . LYS A 1 304 ? 24.028 -24.870 9.785 1.00 52.00 304 LYS A N 1
ATOM 2434 C CA . LYS A 1 304 ? 24.854 -25.138 8.588 1.00 52.00 304 LYS A CA 1
ATOM 2435 C C . LYS A 1 304 ? 24.053 -25.713 7.419 1.00 52.00 304 LYS A C 1
ATOM 2437 O O . LYS A 1 304 ? 24.333 -25.418 6.254 1.00 52.00 304 LYS A O 1
ATOM 2442 N N . ARG A 1 305 ? 23.055 -26.549 7.718 1.00 50.38 305 ARG A N 1
ATOM 2443 C CA . ARG A 1 305 ? 22.193 -27.149 6.697 1.00 50.38 305 ARG A CA 1
ATOM 2444 C C . ARG A 1 305 ? 21.268 -26.106 6.073 1.00 50.38 305 ARG A C 1
ATOM 2446 O O . ARG A 1 305 ? 21.162 -26.064 4.851 1.00 50.38 305 ARG A O 1
ATOM 2453 N N . THR A 1 306 ? 20.703 -25.209 6.883 1.00 61.62 306 THR A N 1
ATOM 2454 C CA . THR A 1 306 ? 19.898 -24.086 6.384 1.00 61.62 306 THR A CA 1
ATOM 2455 C C . THR A 1 306 ? 20.720 -23.097 5.560 1.00 61.62 306 THR A C 1
ATOM 2457 O O . THR A 1 306 ? 20.242 -22.633 4.533 1.00 61.62 306 THR A O 1
ATOM 2460 N N . GLU A 1 307 ? 21.974 -22.818 5.928 1.00 56.12 307 GLU A N 1
ATOM 2461 C CA . GLU A 1 307 ? 22.844 -21.918 5.150 1.00 56.12 307 GLU A CA 1
ATOM 2462 C C . GLU A 1 307 ? 23.167 -22.470 3.756 1.00 56.12 307 GLU A C 1
ATOM 2464 O O . GLU A 1 307 ? 23.171 -21.725 2.775 1.00 56.12 307 GLU A O 1
ATOM 2469 N N . THR A 1 308 ? 23.388 -23.783 3.650 1.00 63.81 308 THR A N 1
ATOM 2470 C CA . THR A 1 308 ? 23.666 -24.437 2.362 1.00 63.81 308 THR A CA 1
ATOM 2471 C C . THR A 1 308 ? 22.423 -24.437 1.468 1.00 63.81 308 THR A C 1
ATOM 2473 O O . THR A 1 308 ? 22.508 -24.077 0.296 1.00 63.81 308 THR A O 1
ATOM 2476 N N . GLU A 1 309 ? 21.252 -24.754 2.029 1.00 65.75 309 GLU A N 1
ATOM 2477 C CA . GLU A 1 309 ? 19.979 -24.759 1.296 1.00 65.75 309 GLU A CA 1
ATOM 2478 C C . GLU A 1 309 ? 19.569 -23.339 0.845 1.00 65.75 309 GLU A C 1
ATOM 2480 O O . GLU A 1 309 ? 19.122 -23.155 -0.289 1.00 65.75 309 GLU A O 1
ATOM 2485 N N . ILE A 1 310 ? 19.809 -22.315 1.675 1.00 54.22 310 ILE A N 1
ATOM 2486 C CA . ILE A 1 310 ? 19.600 -20.899 1.325 1.00 54.22 310 ILE A CA 1
ATOM 2487 C C . ILE A 1 310 ? 20.579 -20.455 0.227 1.00 54.22 310 ILE A C 1
ATOM 2489 O O . ILE A 1 310 ? 20.173 -19.786 -0.723 1.00 54.22 310 ILE A O 1
ATOM 2493 N N . SER A 1 311 ? 21.852 -20.854 0.307 1.00 62.22 311 SER A N 1
ATOM 2494 C CA . SER A 1 311 ? 22.866 -20.543 -0.711 1.00 62.22 311 SER A CA 1
ATOM 2495 C C . SER A 1 311 ? 22.520 -21.149 -2.079 1.00 62.22 311 SER A C 1
ATOM 2497 O O . SER A 1 311 ? 22.571 -20.462 -3.103 1.00 62.22 311 SER A O 1
ATOM 2499 N N . GLU A 1 312 ? 22.075 -22.408 -2.109 1.00 70.31 312 GLU A N 1
ATOM 2500 C CA . GLU A 1 312 ? 21.641 -23.074 -3.343 1.00 70.31 312 GLU A CA 1
ATOM 2501 C C . GLU A 1 312 ? 20.377 -22.441 -3.942 1.00 70.31 312 GLU A C 1
ATOM 2503 O O . GLU A 1 312 ? 20.265 -22.306 -5.165 1.00 70.31 312 GLU A O 1
ATOM 2508 N N . MET A 1 313 ? 19.427 -22.025 -3.099 1.00 60.16 313 MET A N 1
ATOM 2509 C CA . MET A 1 313 ? 18.203 -21.358 -3.545 1.00 60.16 313 MET A CA 1
ATOM 2510 C C . MET A 1 313 ? 18.500 -19.960 -4.112 1.00 60.16 313 MET A C 1
ATOM 2512 O O . MET A 1 313 ? 18.007 -19.620 -5.190 1.00 60.16 313 MET A O 1
ATOM 2516 N N . ASN A 1 314 ? 19.394 -19.207 -3.464 1.00 54.12 314 ASN A N 1
ATOM 2517 C CA . ASN A 1 314 ? 19.876 -17.907 -3.935 1.00 54.12 314 ASN A CA 1
ATOM 2518 C C . ASN A 1 314 ? 20.649 -18.022 -5.257 1.00 54.12 314 ASN A C 1
ATOM 2520 O O . ASN A 1 314 ? 20.473 -17.190 -6.146 1.00 54.12 314 ASN A O 1
ATOM 2524 N N . SER A 1 315 ? 21.461 -19.071 -5.430 1.00 59.91 315 SER A N 1
ATOM 2525 C CA . SER A 1 315 ? 22.184 -19.332 -6.682 1.00 59.91 315 SER A CA 1
ATOM 2526 C C . SER A 1 315 ? 21.227 -19.585 -7.855 1.00 59.91 315 SER A C 1
ATOM 2528 O O . SER A 1 315 ? 21.390 -18.998 -8.926 1.00 59.91 315 SER A O 1
ATOM 2530 N N . LYS A 1 316 ? 20.170 -20.383 -7.644 1.00 62.50 316 LYS A N 1
ATOM 2531 C CA . LYS A 1 316 ? 19.141 -20.637 -8.670 1.00 62.50 316 LYS A CA 1
ATOM 2532 C C . LYS A 1 316 ? 18.338 -19.386 -9.014 1.00 62.50 316 LYS A C 1
ATOM 2534 O O . LYS A 1 316 ? 18.054 -19.145 -10.184 1.00 62.50 316 LYS A O 1
ATOM 2539 N N . GLN A 1 317 ? 18.003 -18.572 -8.015 1.00 48.34 317 GLN A N 1
ATOM 2540 C CA . GLN A 1 317 ? 17.262 -17.332 -8.229 1.00 48.34 317 GLN A CA 1
ATOM 2541 C C . GLN A 1 317 ? 18.118 -16.293 -8.975 1.00 48.34 317 GLN A C 1
ATOM 2543 O O . GLN A 1 317 ? 17.629 -15.665 -9.910 1.00 48.34 317 GLN A O 1
ATOM 2548 N N . MET A 1 318 ? 19.414 -16.177 -8.661 1.00 47.06 318 MET A N 1
ATOM 2549 C CA . MET A 1 318 ? 20.359 -15.333 -9.409 1.00 47.06 318 MET A CA 1
ATOM 2550 C C . MET A 1 318 ? 20.491 -15.750 -10.879 1.00 47.06 318 MET A C 1
ATOM 2552 O O . MET A 1 318 ? 20.550 -14.883 -11.746 1.00 47.06 318 MET A O 1
ATOM 2556 N N . GLN A 1 319 ? 20.477 -17.052 -11.180 1.00 57.88 319 GLN A N 1
ATOM 2557 C CA . GLN A 1 319 ? 20.461 -17.533 -12.566 1.00 57.88 319 GLN A CA 1
ATOM 2558 C C . GLN A 1 319 ? 19.161 -17.148 -13.294 1.00 57.88 319 GLN A C 1
ATOM 2560 O O . GLN A 1 319 ? 19.216 -16.726 -14.444 1.00 57.88 319 GLN A O 1
ATOM 2565 N N . GLU A 1 320 ? 18.001 -17.213 -12.630 1.00 50.00 320 GLU A N 1
ATOM 2566 C CA . GLU A 1 320 ? 16.704 -16.829 -13.223 1.00 50.00 320 GLU A CA 1
ATOM 2567 C C . GLU A 1 320 ? 16.588 -15.303 -13.449 1.00 50.00 320 GLU A C 1
ATOM 2569 O O . GLU A 1 320 ? 16.011 -14.870 -14.450 1.00 50.00 320 GLU A O 1
ATOM 2574 N N . TYR A 1 321 ? 17.163 -14.475 -12.564 1.00 49.94 321 TYR A N 1
ATOM 2575 C CA . TYR A 1 321 ? 17.181 -13.010 -12.712 1.00 49.94 321 TYR A CA 1
ATOM 2576 C C . TYR A 1 321 ? 18.258 -12.503 -13.681 1.00 49.94 321 TYR A C 1
ATOM 2578 O O . TYR A 1 321 ? 17.968 -11.596 -14.460 1.00 49.94 321 TYR A O 1
ATOM 2586 N N . GLY A 1 322 ? 19.454 -13.099 -13.686 1.00 46.72 322 GLY A N 1
ATOM 2587 C CA . GLY A 1 322 ? 20.510 -12.770 -14.651 1.00 46.72 322 GLY A CA 1
ATOM 2588 C C . GLY A 1 322 ? 20.077 -13.053 -16.092 1.00 46.72 322 GLY A C 1
ATOM 2589 O O . GLY A 1 322 ? 20.263 -12.216 -16.972 1.00 46.72 322 GLY A O 1
ATOM 2590 N N . PHE A 1 323 ? 19.356 -14.158 -16.307 1.00 38.78 323 PHE A N 1
ATOM 2591 C CA . PHE A 1 323 ? 18.792 -14.498 -17.615 1.00 38.78 323 PHE A CA 1
ATOM 2592 C C . PHE A 1 323 ? 17.747 -13.472 -18.090 1.00 38.78 323 PHE A C 1
ATOM 2594 O O . PHE A 1 323 ? 17.627 -13.195 -19.280 1.00 38.78 323 PHE A O 1
ATOM 2601 N N . ARG A 1 324 ? 16.998 -12.852 -17.165 1.00 45.16 324 ARG A N 1
ATOM 2602 C CA . ARG A 1 324 ? 16.043 -11.782 -17.498 1.00 45.16 324 ARG A CA 1
ATOM 2603 C C . ARG A 1 324 ? 16.717 -10.447 -17.804 1.00 45.16 324 ARG A C 1
ATOM 2605 O O . ARG A 1 324 ? 16.192 -9.717 -18.640 1.00 45.16 324 ARG A O 1
ATOM 2612 N N . SER A 1 325 ? 17.844 -10.118 -17.166 1.00 41.97 325 SER A N 1
ATOM 2613 C CA . SER A 1 325 ? 18.578 -8.888 -17.495 1.00 41.97 325 SER A CA 1
ATOM 2614 C C . SER A 1 325 ? 19.338 -8.992 -18.817 1.00 41.97 325 SER A C 1
ATOM 2616 O O . SER A 1 325 ? 19.382 -8.005 -19.542 1.00 41.97 325 SER A O 1
ATOM 2618 N N . GLU A 1 326 ? 19.873 -10.170 -19.163 1.00 39.41 326 GLU A N 1
ATOM 2619 C CA . GLU A 1 326 ? 20.511 -10.402 -20.472 1.00 39.41 326 GLU A CA 1
ATOM 2620 C C . GLU A 1 326 ? 19.500 -10.310 -21.620 1.00 39.41 326 GLU A C 1
ATOM 2622 O O . GLU A 1 326 ? 19.741 -9.587 -22.580 1.00 39.41 326 GLU A O 1
ATOM 2627 N N . ILE A 1 327 ? 18.310 -10.911 -21.482 1.00 46.62 327 ILE A N 1
ATOM 2628 C CA . ILE A 1 327 ? 17.248 -10.801 -22.501 1.00 46.62 327 ILE A CA 1
ATOM 2629 C C . ILE A 1 327 ? 16.815 -9.340 -22.726 1.00 46.62 327 ILE A C 1
ATOM 2631 O O . ILE A 1 327 ? 16.513 -8.950 -23.854 1.00 46.62 327 ILE A O 1
ATOM 2635 N N . LEU A 1 328 ? 16.791 -8.518 -21.672 1.00 41.81 328 LEU A N 1
ATOM 2636 C CA . LEU A 1 328 ? 16.457 -7.095 -21.784 1.00 41.81 328 LEU A CA 1
ATOM 2637 C C . LEU A 1 328 ? 17.596 -6.266 -22.400 1.00 41.81 328 LEU A C 1
ATOM 2639 O O . LEU A 1 328 ? 17.311 -5.314 -23.121 1.00 41.81 328 LEU A O 1
ATOM 2643 N N . MET A 1 329 ? 18.863 -6.625 -22.167 1.00 40.38 329 MET A N 1
ATOM 2644 C CA . MET A 1 329 ? 20.010 -5.951 -22.790 1.00 40.38 329 MET A CA 1
ATOM 2645 C C . MET A 1 329 ? 20.175 -6.323 -24.270 1.00 40.38 329 MET A C 1
ATOM 2647 O O . MET A 1 329 ? 20.379 -5.434 -25.094 1.00 40.38 329 MET A O 1
ATOM 2651 N N . ASP A 1 330 ? 19.994 -7.592 -24.635 1.00 41.12 330 ASP A N 1
ATOM 2652 C CA . ASP A 1 330 ? 20.094 -8.040 -26.030 1.00 41.12 330 ASP A CA 1
ATOM 2653 C C . ASP A 1 330 ? 18.954 -7.484 -26.896 1.00 41.12 330 ASP A C 1
ATOM 2655 O O . ASP A 1 330 ? 19.151 -7.146 -28.065 1.00 41.12 330 ASP A O 1
ATOM 2659 N N . SER A 1 331 ? 17.762 -7.303 -26.315 1.00 44.31 331 SER A N 1
ATOM 2660 C CA . SER A 1 331 ? 16.645 -6.652 -27.007 1.00 44.31 331 SER A CA 1
ATOM 2661 C C . SER A 1 331 ? 16.853 -5.142 -27.200 1.00 44.31 331 SER A C 1
ATOM 2663 O O . SER A 1 331 ? 16.227 -4.571 -28.091 1.00 44.31 331 SER A O 1
ATOM 2665 N N . GLN A 1 332 ? 17.713 -4.503 -26.398 1.00 42.91 332 GLN A N 1
ATOM 2666 C CA . GLN A 1 332 ? 18.081 -3.091 -26.537 1.00 42.91 332 GLN A CA 1
ATOM 2667 C C . GLN A 1 332 ? 19.124 -2.902 -27.653 1.00 42.91 332 GLN A C 1
ATOM 2669 O O . GLN A 1 332 ? 18.980 -2.005 -28.477 1.00 42.91 332 GLN A O 1
ATOM 2674 N N . ILE A 1 333 ? 20.113 -3.802 -27.743 1.00 46.88 333 ILE A N 1
ATOM 2675 C CA . ILE A 1 333 ? 21.157 -3.781 -28.78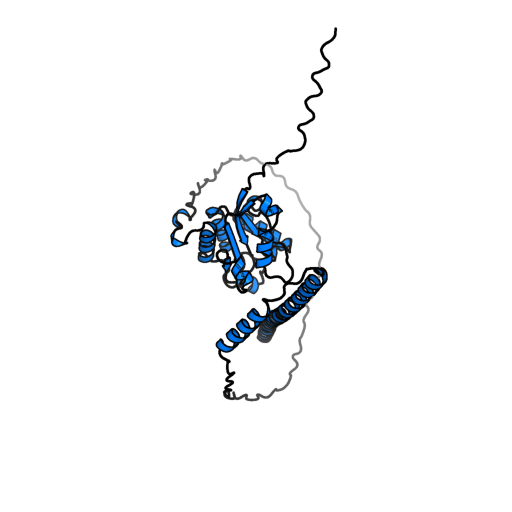5 1.00 46.88 333 ILE A CA 1
ATOM 2676 C C . ILE A 1 333 ? 20.551 -3.990 -30.183 1.00 46.88 333 ILE A C 1
ATOM 2678 O O . ILE A 1 333 ? 20.926 -3.310 -31.132 1.00 46.88 333 ILE A O 1
ATOM 2682 N N . LEU A 1 334 ? 19.547 -4.864 -30.311 1.00 43.66 334 LEU A N 1
ATOM 2683 C CA . LEU A 1 334 ? 18.860 -5.105 -31.587 1.00 43.66 334 LEU A CA 1
ATOM 2684 C C . LEU A 1 334 ? 17.979 -3.935 -32.067 1.00 43.66 334 LEU A C 1
ATOM 2686 O O . LEU A 1 334 ? 17.601 -3.917 -33.238 1.00 43.66 334 LEU A O 1
ATOM 2690 N N . MET A 1 335 ? 17.629 -2.981 -31.198 1.00 47.94 335 MET A N 1
ATOM 2691 C CA . MET A 1 335 ? 16.851 -1.792 -31.582 1.00 47.94 335 MET A CA 1
ATOM 2692 C C . MET A 1 335 ? 17.736 -0.616 -32.014 1.00 47.94 335 MET A C 1
ATOM 2694 O O . MET A 1 335 ? 17.294 0.186 -32.836 1.00 47.94 335 MET A O 1
ATOM 2698 N N . ASP A 1 336 ? 18.975 -0.543 -31.523 1.00 43.03 336 ASP A N 1
ATOM 2699 C CA . ASP A 1 336 ? 19.922 0.522 -31.879 1.00 43.03 336 ASP A CA 1
ATOM 2700 C C . ASP A 1 336 ? 20.603 0.279 -33.243 1.00 43.03 336 ASP A C 1
ATOM 2702 O O . ASP A 1 336 ? 20.980 1.234 -33.913 1.00 43.03 336 ASP A O 1
ATOM 2706 N N . ASP A 1 337 ? 20.670 -0.972 -33.714 1.00 46.06 337 ASP A N 1
ATOM 2707 C CA . ASP A 1 337 ? 21.191 -1.326 -35.049 1.00 46.06 337 ASP A CA 1
ATOM 2708 C C . ASP A 1 337 ? 20.159 -1.147 -36.191 1.00 46.06 337 ASP A C 1
ATOM 2710 O O . ASP A 1 337 ? 20.457 -1.410 -37.361 1.00 46.06 337 ASP A O 1
ATOM 2714 N N . ALA A 1 338 ? 18.931 -0.719 -35.871 1.00 49.62 338 ALA A N 1
ATOM 2715 C CA . ALA A 1 338 ? 17.831 -0.536 -36.825 1.00 49.62 338 ALA A CA 1
ATOM 2716 C C . ALA A 1 338 ? 17.488 0.941 -37.132 1.00 49.62 338 ALA A C 1
ATOM 2718 O O . ALA A 1 338 ? 16.484 1.201 -37.804 1.00 49.62 338 ALA A O 1
ATOM 2719 N N . GLN A 1 339 ? 18.303 1.894 -36.665 1.00 49.38 339 GLN A N 1
ATOM 2720 C CA . GLN A 1 339 ? 18.236 3.329 -36.996 1.00 49.38 339 GLN A CA 1
ATOM 2721 C C . GLN A 1 339 ? 19.478 3.759 -37.774 1.00 49.38 339 GLN A C 1
ATOM 2723 O O . GLN A 1 339 ? 19.325 4.634 -38.659 1.00 49.38 339 GLN A O 1
#

Foldseek 3Di:
DDDDPDPPPPPPPPPDPPPPDQDDAAEAEEEADECQLAQDAPVCVVVVNRLDGDPVSLLLVVLLCVLQVHAYAHLYPLVVPVVSVVSVCVSNVVNVDPCVRRHDYYFDDDPLDQSLVSVVCVVPDVVCVSHHDHPFAAYEEQDPQCPDVVSVVRHPLHYQHGHRHPHDDPVSSLSRSCSSVVHDSVPDPCVVRDPPDDPPPPPPDPPPDDDDDDDDDDDDDDDDDDDDDDDDDDDDDDDDDDDDDDDDDDDDDDDDDDDDDDDDDDDDDDPVVVVVVVVVVVVVPPDDDDDDDDPPVVVVVVVVVVVVVVVVVSVVVCVVVVVVVVVVVVVVVVVVVVD

Mean predicted aligned error: 18.66 Å

Organism: Reticulomyxa filosa (NCBI:txid46433)

Secondary structure (DSSP, 8-state):
---SSSSSSSSSS--S----PPPPPEEEEEEEE--TTTTS-HHHHHTT-TT---HHHHHHHHHHHHHH--EEEE-SGGGGSHHHHHHHHHHHHTTT--HHHHEEEE----TTS-HHHHHHHHHT-HHHHHHEEEEEEEEEESS-TTSSHHHHHHHTTTEEE-BTTTBS-HHHHHHHHHHHHT--GGGS-TTSSS---PPP------------------------------------------------------PPPPPPP------PPPHHHHHHHHHHHHHTTS--------HHHHHHHHHHHHHHHHHHHHHHHHHHHHHHHHHHHHHHHHHHTT-

Solvent-accessible surface area (backbone atoms only — not comparable to full-atom values): 21654 Å² total; per-residue (Å²): 142,88,88,86,83,82,86,83,81,85,86,81,86,84,77,86,79,76,78,74,72,76,74,84,52,45,77,39,32,40,35,35,39,31,40,71,15,25,31,24,27,46,64,36,46,76,72,72,38,68,89,48,70,40,65,72,30,48,50,43,54,42,49,41,33,73,76,63,67,38,32,35,28,44,52,38,80,43,74,80,35,71,68,52,35,52,50,52,51,52,56,41,42,75,60,74,39,58,54,82,80,33,45,78,52,61,43,61,86,55,85,99,52,66,68,51,55,23,51,51,51,46,70,67,29,65,72,52,56,61,50,38,38,76,78,31,47,34,38,41,32,38,64,74,54,48,76,47,76,66,25,32,72,70,32,66,87,24,64,47,73,34,40,40,74,72,13,46,49,72,65,54,44,44,49,52,46,15,48,54,67,76,47,56,64,88,78,51,68,68,79,80,63,57,80,88,69,80,76,78,79,78,78,75,74,81,83,82,78,85,77,87,78,86,90,82,90,84,86,87,88,84,83,90,89,84,89,81,91,84,90,86,81,91,80,89,83,86,78,87,78,83,86,80,89,80,85,86,82,81,90,78,86,82,78,88,80,81,87,82,87,81,89,77,87,77,84,77,78,66,72,69,61,60,57,51,58,55,56,58,60,62,64,76,72,76,81,83,92,75,87,89,87,64,70,68,61,55,53,54,53,51,53,55,50,51,51,52,54,50,50,54,52,50,52,55,50,50,56,60,51,51,55,51,53,49,55,56,51,54,58,50,57,65,56,66,78,73,115

Nearest PDB structures (foldseek):
  5djs-assembly1_A  TM=4.549E-01  e=2.951E-02  Thermobaculum terrenum

Sequence (339 aa):
MLNKKKKKKKRAVLGEMGVHLPRPKIKVRLLFLDVDGVLNYERFISEGNKDQLSLPHLKRVRRIIDYTDCRIVLSTSWRLIPQAKAKLMEQLGRVDIDVKKYIIGETPSLQYVARYHEIDMYLKNDNVCAIYDVISWVAVDDLPLNRSAEGQAIMNGHFVRTSFTTGMTEDDMKEVIALLLHKQVKDINWNAIVPQKPIPSKSVKPAIEEKKMDAKSSIPTGSTSRPPKNNLAVGEFVVERKVSEIPGKQHSTFQPKQPVGNNNQIARKPISEFRKKLKEKQNDTLNVTQPIDDTDQLVTNYNKRTETEISEMNSKQMQEYGFRSEILMDSQILMDDAQ